Protein AF-A0A4P5WGD9-F1 (afdb_monomer)

Structure (mmCIF, N/CA/C/O backbone):
data_AF-A0A4P5WGD9-F1
#
_entry.id   AF-A0A4P5WGD9-F1
#
loop_
_atom_site.group_PDB
_atom_site.id
_atom_site.type_symbol
_atom_site.label_atom_id
_atom_site.label_alt_id
_atom_site.label_comp_id
_atom_site.label_asym_id
_atom_site.label_entity_id
_atom_site.label_seq_id
_atom_site.pdbx_PDB_ins_code
_atom_site.Cartn_x
_atom_site.Cartn_y
_atom_site.Cartn_z
_atom_site.occupancy
_atom_site.B_iso_or_equiv
_atom_site.auth_seq_id
_atom_site.auth_comp_id
_atom_site.auth_asym_id
_atom_site.auth_atom_id
_atom_site.pdbx_PDB_model_num
ATOM 1 N N . MET A 1 1 ? -29.003 -10.110 9.181 1.00 53.78 1 MET A N 1
ATOM 2 C CA . MET A 1 1 ? -28.891 -8.683 9.566 1.00 53.78 1 MET A CA 1
ATOM 3 C C . MET A 1 1 ? -27.469 -8.338 10.000 1.00 53.78 1 MET A C 1
ATOM 5 O O . MET A 1 1 ? -26.911 -7.444 9.383 1.00 53.78 1 MET A O 1
ATOM 9 N N . ALA A 1 2 ? -26.833 -9.132 10.876 1.00 66.44 2 ALA A N 1
ATOM 10 C CA . ALA A 1 2 ? -25.458 -8.926 11.368 1.00 66.44 2 ALA A CA 1
ATOM 11 C C . ALA A 1 2 ? -24.401 -8.516 10.313 1.00 66.44 2 ALA A C 1
ATOM 13 O O . ALA A 1 2 ? -23.773 -7.476 10.468 1.00 66.44 2 ALA A O 1
ATOM 14 N N . PHE A 1 3 ? -24.261 -9.247 9.196 1.00 71.06 3 PHE A N 1
ATOM 15 C CA . PHE A 1 3 ? -23.231 -8.944 8.181 1.00 71.06 3 PHE A CA 1
ATOM 16 C C . PHE A 1 3 ? -23.403 -7.572 7.500 1.00 71.06 3 PHE A C 1
ATOM 18 O O . PHE A 1 3 ? -22.431 -6.876 7.209 1.00 71.06 3 PHE A O 1
ATOM 25 N N . ARG A 1 4 ? -24.653 -7.145 7.261 1.00 77.69 4 ARG A N 1
ATOM 26 C CA . ARG A 1 4 ? -24.933 -5.831 6.659 1.00 77.69 4 ARG A CA 1
ATOM 27 C C . ARG A 1 4 ? -24.571 -4.709 7.629 1.00 77.69 4 ARG A C 1
ATOM 29 O O . ARG A 1 4 ? -24.030 -3.691 7.207 1.00 77.69 4 ARG A O 1
ATOM 36 N N . ASP A 1 5 ? -24.846 -4.913 8.912 1.00 81.06 5 ASP A N 1
ATOM 37 C CA . ASP A 1 5 ? -24.576 -3.931 9.959 1.00 81.06 5 ASP A CA 1
ATOM 38 C C . ASP A 1 5 ? -23.065 -3.821 10.236 1.00 81.06 5 ASP A C 1
ATOM 40 O O . ASP A 1 5 ? -22.547 -2.720 10.412 1.00 81.06 5 ASP A O 1
ATOM 44 N N . GLU A 1 6 ? -22.329 -4.934 10.164 1.00 82.56 6 GLU A N 1
ATOM 45 C CA . GLU A 1 6 ? -20.860 -4.968 10.225 1.00 82.56 6 GLU A CA 1
ATOM 46 C C . GLU A 1 6 ? -20.204 -4.233 9.050 1.00 82.56 6 GLU A C 1
ATOM 48 O O . GLU A 1 6 ? -19.291 -3.431 9.259 1.00 82.56 6 GLU A O 1
ATOM 53 N N . TRP A 1 7 ? -20.700 -4.432 7.825 1.00 84.19 7 TRP A N 1
ATOM 54 C CA . TRP A 1 7 ? -20.206 -3.705 6.653 1.00 84.19 7 TRP A CA 1
ATOM 55 C C . TRP A 1 7 ? -20.458 -2.196 6.752 1.00 84.19 7 TRP A C 1
ATOM 57 O O . TRP A 1 7 ? -19.580 -1.384 6.451 1.00 84.19 7 TRP A O 1
ATOM 67 N N . LEU A 1 8 ? -21.648 -1.796 7.214 1.00 87.00 8 LEU A N 1
ATOM 68 C CA . LEU A 1 8 ? -21.981 -0.386 7.422 1.00 87.00 8 LEU A CA 1
ATOM 69 C C . LEU A 1 8 ? -21.055 0.270 8.453 1.00 87.00 8 LEU A C 1
ATOM 71 O O . LEU A 1 8 ? -20.647 1.416 8.256 1.00 87.00 8 LEU A O 1
ATOM 75 N N . ARG A 1 9 ? -20.681 -0.462 9.508 1.00 86.00 9 ARG A N 1
ATOM 76 C CA . ARG A 1 9 ? -19.721 -0.004 10.522 1.00 86.00 9 ARG A CA 1
ATOM 77 C C . ARG A 1 9 ? -18.320 0.143 9.956 1.00 86.00 9 ARG A C 1
ATOM 79 O O . ARG A 1 9 ? -17.735 1.211 10.110 1.00 86.00 9 ARG A O 1
ATOM 86 N N . ALA A 1 10 ? -17.820 -0.866 9.243 1.00 87.94 10 ALA A N 1
ATOM 87 C CA . ALA A 1 10 ? -16.520 -0.793 8.580 1.00 87.94 10 ALA A CA 1
ATOM 88 C C . ALA A 1 10 ? -16.446 0.423 7.644 1.00 87.94 10 ALA A C 1
ATOM 90 O O . ALA A 1 10 ? -15.499 1.206 7.700 1.00 87.94 10 ALA A O 1
ATOM 91 N N . ARG A 1 11 ? -17.503 0.658 6.855 1.00 90.75 11 ARG A N 1
ATOM 92 C CA . ARG A 1 11 ? -17.598 1.836 5.987 1.00 90.75 11 ARG A CA 1
ATOM 93 C C . ARG A 1 11 ? -17.612 3.149 6.771 1.00 90.75 11 ARG A C 1
ATOM 95 O O . ARG A 1 11 ? -17.001 4.115 6.327 1.00 90.75 11 ARG A O 1
ATOM 102 N N . ALA A 1 12 ? -18.301 3.206 7.910 1.00 88.12 12 ALA A N 1
ATOM 103 C CA . ALA A 1 12 ? -18.349 4.406 8.745 1.00 88.12 12 ALA A CA 1
ATOM 104 C C . ALA A 1 12 ? -16.976 4.735 9.351 1.00 88.12 12 ALA A C 1
ATOM 106 O O . ALA A 1 12 ? -16.561 5.893 9.325 1.00 88.12 12 ALA A O 1
ATOM 107 N N . VAL A 1 13 ? -16.253 3.716 9.829 1.00 87.88 13 VAL A N 1
ATOM 108 C CA . VAL A 1 13 ? -14.874 3.851 10.325 1.00 87.88 13 VAL A CA 1
ATOM 109 C C . VAL A 1 13 ? -13.954 4.329 9.203 1.00 87.88 13 VAL A C 1
ATOM 111 O O . VAL A 1 13 ? -13.249 5.319 9.378 1.00 87.88 13 VAL A O 1
ATOM 114 N N . ALA A 1 14 ? -14.029 3.704 8.024 1.00 90.38 14 ALA A N 1
ATOM 115 C CA . ALA A 1 14 ? -13.215 4.101 6.880 1.00 90.38 14 ALA A CA 1
ATOM 116 C C . ALA A 1 14 ? -13.478 5.556 6.460 1.00 90.38 14 ALA A C 1
ATOM 118 O O . ALA A 1 14 ? -12.558 6.333 6.213 1.00 90.38 14 ALA A O 1
ATOM 119 N N . TRP A 1 15 ? -14.752 5.947 6.410 1.00 90.69 15 TRP A N 1
ATOM 120 C CA . TRP A 1 15 ? -15.164 7.301 6.055 1.00 90.69 15 TRP A CA 1
ATOM 121 C C . TRP A 1 15 ? -14.683 8.343 7.067 1.00 90.69 15 TRP A C 1
ATOM 123 O O . TRP A 1 15 ? -14.206 9.407 6.666 1.00 90.69 15 TRP A O 1
ATOM 133 N N . LYS A 1 16 ? -14.763 8.029 8.367 1.00 90.56 16 LYS A N 1
ATOM 134 C CA . LYS A 1 16 ? -14.219 8.868 9.441 1.00 90.56 16 LYS A CA 1
ATOM 135 C C . LYS A 1 16 ? -12.728 9.119 9.230 1.00 90.56 16 LYS A C 1
ATOM 137 O O . LYS A 1 16 ? -12.313 10.277 9.241 1.00 90.56 16 LYS A O 1
ATOM 142 N N . ASP A 1 17 ? -11.948 8.062 9.017 1.00 86.56 17 ASP A N 1
ATOM 143 C CA . ASP A 1 17 ? -10.490 8.160 8.881 1.00 86.56 17 ASP A CA 1
ATOM 144 C C . ASP A 1 17 ? -10.102 8.959 7.634 1.00 86.56 17 ASP A C 1
ATOM 146 O O . ASP A 1 17 ? -9.320 9.906 7.722 1.00 86.56 17 ASP A O 1
ATOM 150 N N . LEU A 1 18 ? -10.737 8.685 6.491 1.00 86.12 18 LEU A N 1
ATOM 151 C CA . LEU A 1 18 ? -10.496 9.438 5.256 1.00 86.12 18 LEU A CA 1
ATOM 152 C C . LEU A 1 18 ? -10.874 10.923 5.385 1.00 86.12 18 LEU A C 1
ATOM 154 O O . LEU A 1 18 ? -10.188 11.795 4.848 1.00 86.12 18 LEU A O 1
ATOM 158 N N . MET A 1 19 ? -11.952 11.242 6.108 1.00 87.00 19 MET A N 1
ATOM 159 C CA . MET A 1 19 ? -12.325 12.628 6.396 1.00 87.00 19 MET A CA 1
ATOM 160 C C . MET A 1 19 ? -11.324 13.330 7.312 1.00 87.00 19 MET A C 1
ATOM 162 O O . MET A 1 19 ? -10.998 14.495 7.066 1.00 87.00 19 MET A O 1
ATOM 166 N N . ALA A 1 20 ? -10.863 12.651 8.364 1.00 84.38 20 ALA A N 1
ATOM 167 C CA . ALA A 1 20 ? -9.870 13.185 9.288 1.00 84.38 20 ALA A CA 1
ATOM 168 C C . ALA A 1 20 ? -8.569 13.512 8.544 1.00 84.38 20 ALA A C 1
ATOM 170 O O . ALA A 1 20 ? -8.046 14.623 8.649 1.00 84.38 20 ALA A O 1
ATOM 171 N N . GLU A 1 21 ? -8.125 12.597 7.690 1.00 84.38 21 GLU A N 1
ATOM 172 C CA . GLU A 1 21 ? -6.901 12.750 6.915 1.00 84.38 21 GLU A CA 1
ATOM 173 C C . GLU A 1 21 ? -7.001 13.883 5.883 1.00 84.38 21 GLU A C 1
ATOM 175 O O . GLU A 1 21 ? -6.118 14.740 5.784 1.00 84.38 21 GLU A O 1
ATOM 180 N N . ARG A 1 22 ? -8.139 13.984 5.181 1.00 82.00 22 ARG A N 1
ATOM 181 C CA . ARG A 1 22 ? -8.400 15.084 4.240 1.00 82.00 22 ARG A CA 1
ATOM 182 C C . ARG A 1 22 ? -8.368 16.458 4.918 1.00 82.00 22 ARG A C 1
ATOM 184 O O . ARG A 1 22 ? -7.952 17.438 4.296 1.00 82.00 22 ARG A O 1
ATOM 191 N N . ARG A 1 23 ? -8.824 16.553 6.170 1.00 81.25 23 ARG A N 1
ATOM 192 C CA . ARG A 1 23 ? -8.772 17.796 6.959 1.00 81.25 23 ARG A CA 1
ATOM 193 C C . ARG A 1 23 ? -7.357 18.112 7.434 1.00 81.25 23 ARG A C 1
ATOM 195 O O . ARG A 1 23 ? -7.001 19.285 7.494 1.00 81.25 23 ARG A O 1
ATOM 202 N N . SER A 1 24 ? -6.563 17.082 7.718 1.00 74.56 24 SER A N 1
ATOM 203 C CA . SER A 1 24 ? -5.217 17.208 8.271 1.00 74.56 24 SER A CA 1
ATOM 204 C C . SER A 1 24 ? -4.186 17.773 7.285 1.00 74.56 24 SER A C 1
ATOM 206 O O . SER A 1 24 ? -3.248 18.397 7.759 1.00 74.56 24 SER A O 1
ATOM 208 N N . LYS A 1 25 ? -4.366 17.645 5.950 1.00 68.25 25 LYS A N 1
ATOM 209 C CA . LYS A 1 25 ? -3.514 18.115 4.809 1.00 68.25 25 LYS A CA 1
ATOM 210 C C . LYS A 1 25 ? -1.991 17.896 4.933 1.00 68.25 25 LYS A C 1
ATOM 212 O O . LYS A 1 25 ? -1.390 17.282 4.059 1.00 68.25 25 LYS A O 1
ATOM 217 N N . ALA A 1 26 ? -1.358 18.385 5.994 1.00 73.81 26 ALA A N 1
ATOM 218 C CA . ALA A 1 26 ? -0.001 18.066 6.420 1.00 73.81 26 ALA A CA 1
ATOM 219 C C . ALA A 1 26 ? 0.237 16.550 6.552 1.00 73.81 26 ALA A C 1
ATOM 221 O O . ALA A 1 26 ? 1.331 16.084 6.251 1.00 73.81 26 ALA A O 1
ATOM 222 N N . GLY A 1 27 ? -0.794 15.785 6.934 1.00 82.50 27 GLY A N 1
ATOM 223 C CA . GLY A 1 27 ? -0.814 14.320 6.965 1.00 82.50 27 GLY A CA 1
ATOM 224 C C . GLY A 1 27 ? -0.295 13.669 5.671 1.00 82.50 27 GLY A C 1
ATOM 225 O O . GLY A 1 27 ? 0.863 13.252 5.563 1.00 82.50 27 GLY A O 1
ATOM 226 N N . PHE A 1 28 ? -1.150 13.667 4.655 1.00 88.44 28 PHE A N 1
ATOM 227 C CA . PHE A 1 28 ? -0.843 13.176 3.315 1.00 88.44 28 PHE A CA 1
ATOM 228 C C . PHE A 1 28 ? 0.412 13.813 2.702 1.00 88.44 28 PHE A C 1
ATOM 230 O O . PHE A 1 28 ? 1.253 13.104 2.150 1.00 88.44 28 PHE A O 1
ATOM 237 N N . ASN A 1 29 ? 0.589 15.131 2.852 1.00 91.88 29 ASN A N 1
ATOM 238 C CA . ASN A 1 29 ? 1.719 15.837 2.248 1.00 91.88 29 ASN A CA 1
ATOM 239 C C . ASN A 1 29 ? 3.075 15.346 2.768 1.00 91.88 29 ASN A C 1
ATOM 241 O O . ASN A 1 29 ? 3.988 15.184 1.965 1.00 91.88 29 ASN A O 1
ATOM 245 N N . SER A 1 30 ? 3.228 15.079 4.072 1.00 92.44 30 SER A N 1
ATOM 246 C CA . SER A 1 30 ? 4.494 14.543 4.598 1.00 92.44 30 SER A CA 1
ATOM 247 C C . SER A 1 30 ? 4.797 13.149 4.049 1.00 92.44 30 SER A C 1
ATOM 249 O O . SER A 1 30 ? 5.949 12.846 3.751 1.00 92.44 30 SER A O 1
ATOM 251 N N . VAL A 1 31 ? 3.772 12.303 3.908 1.00 93.88 31 VAL A N 1
ATOM 252 C CA . VAL A 1 31 ? 3.938 10.932 3.411 1.00 93.88 31 VAL A CA 1
ATOM 253 C C . VAL A 1 31 ? 4.290 10.927 1.924 1.00 93.88 31 VAL A C 1
ATOM 255 O O . VAL A 1 31 ? 5.235 10.255 1.513 1.00 93.88 31 VAL A O 1
ATOM 258 N N . ALA A 1 32 ? 3.579 11.729 1.130 1.00 94.81 32 ALA A N 1
ATOM 259 C CA . ALA A 1 32 ? 3.876 11.912 -0.284 1.00 94.81 32 ALA A CA 1
ATOM 260 C C . ALA A 1 32 ? 5.274 12.508 -0.489 1.00 94.81 32 ALA A C 1
ATOM 262 O O . ALA A 1 32 ? 6.041 11.990 -1.297 1.00 94.81 32 ALA A O 1
ATOM 263 N N . ALA A 1 33 ? 5.637 13.538 0.284 1.00 95.69 33 ALA A N 1
ATOM 264 C CA . ALA A 1 33 ? 6.969 14.128 0.237 1.00 95.69 33 ALA A CA 1
ATOM 265 C C . ALA A 1 33 ? 8.054 13.085 0.529 1.00 95.69 33 ALA A C 1
ATOM 267 O O . ALA A 1 33 ? 9.010 13.006 -0.231 1.00 95.69 33 ALA A O 1
ATOM 268 N N . LEU A 1 34 ? 7.882 12.234 1.549 1.00 96.75 34 LEU A N 1
ATOM 269 C CA . LEU A 1 34 ? 8.836 11.165 1.858 1.00 96.75 34 LEU A CA 1
ATOM 270 C C . LEU A 1 34 ? 9.026 10.202 0.676 1.00 96.75 34 LEU A C 1
ATOM 272 O O . LEU A 1 34 ? 10.161 9.947 0.277 1.00 96.75 34 LEU A O 1
ATOM 276 N N . GLY A 1 35 ? 7.935 9.698 0.091 1.00 96.81 35 GLY A N 1
ATOM 277 C CA . GLY A 1 35 ? 8.008 8.792 -1.060 1.00 96.81 35 GLY A CA 1
ATOM 278 C C . GLY A 1 35 ? 8.702 9.433 -2.267 1.00 96.81 35 GLY A C 1
ATOM 279 O O . GLY A 1 35 ? 9.592 8.832 -2.868 1.00 96.81 35 GLY A O 1
ATOM 280 N N . VAL A 1 36 ? 8.357 10.686 -2.580 1.00 97.06 36 VAL A N 1
ATOM 281 C CA . VAL A 1 36 ? 8.981 11.448 -3.673 1.00 97.06 36 VAL A CA 1
ATOM 282 C C . VAL A 1 36 ? 10.459 11.712 -3.396 1.00 97.06 36 VAL A C 1
ATOM 284 O O . VAL A 1 36 ? 11.285 11.503 -4.280 1.00 97.06 36 VAL A O 1
ATOM 287 N N . THR A 1 37 ? 10.819 12.120 -2.179 1.00 97.62 37 THR A N 1
ATOM 288 C CA . THR A 1 37 ? 12.214 12.344 -1.789 1.00 97.62 37 THR A CA 1
ATOM 289 C C . THR A 1 37 ? 13.036 11.072 -1.944 1.00 97.62 37 THR A C 1
ATOM 291 O O . THR A 1 37 ? 14.131 11.145 -2.490 1.00 97.62 37 THR A O 1
ATOM 294 N N . ILE A 1 38 ? 12.518 9.906 -1.546 1.00 96.75 38 ILE A N 1
ATOM 295 C CA . ILE A 1 38 ? 13.220 8.629 -1.735 1.00 96.75 38 ILE A CA 1
ATOM 296 C C . ILE A 1 38 ? 13.501 8.379 -3.219 1.00 96.75 38 ILE A C 1
ATOM 298 O O . ILE A 1 38 ? 14.641 8.084 -3.574 1.00 96.75 38 ILE A O 1
ATOM 302 N N . LEU A 1 39 ? 12.508 8.554 -4.097 1.00 95.75 39 LEU A N 1
ATOM 303 C CA . LEU A 1 39 ? 12.714 8.393 -5.540 1.00 95.75 39 LEU A CA 1
ATOM 304 C C . LEU A 1 39 ? 13.757 9.370 -6.089 1.00 95.75 39 LEU A C 1
ATOM 306 O O . LEU A 1 39 ? 14.636 8.960 -6.842 1.00 95.75 39 LEU A O 1
ATOM 310 N N . VAL A 1 40 ? 13.690 10.640 -5.683 1.00 95.19 40 VAL A N 1
ATOM 311 C CA . VAL A 1 40 ? 14.647 11.681 -6.085 1.00 95.19 40 VAL A CA 1
ATOM 312 C C . VAL A 1 40 ? 16.068 11.325 -5.646 1.00 95.19 40 VAL A C 1
ATOM 314 O O . VAL A 1 40 ? 16.995 11.419 -6.448 1.00 95.19 40 VAL A O 1
ATOM 317 N N . LEU A 1 41 ? 16.243 10.867 -4.404 1.00 95.25 41 LEU A N 1
ATOM 318 C CA . LEU A 1 41 ? 17.540 10.422 -3.894 1.00 95.25 41 LEU A CA 1
ATOM 319 C C . LEU A 1 41 ? 18.078 9.228 -4.688 1.00 95.25 41 LEU A C 1
ATOM 321 O O . LEU A 1 41 ? 19.254 9.226 -5.036 1.00 95.25 41 LEU A O 1
ATOM 325 N N . PHE A 1 42 ? 17.227 8.256 -5.033 1.00 93.38 42 PHE A N 1
ATOM 326 C CA . PHE A 1 42 ? 17.609 7.148 -5.913 1.00 93.38 42 PHE A CA 1
ATOM 327 C C . PHE A 1 42 ? 18.036 7.634 -7.301 1.00 93.38 42 PHE A C 1
ATOM 329 O O . PHE A 1 42 ? 19.079 7.213 -7.797 1.00 93.38 42 PHE A O 1
ATOM 336 N N . GLY A 1 43 ? 17.270 8.543 -7.910 1.00 90.06 43 GLY A N 1
ATOM 337 C CA . GLY A 1 43 ? 17.594 9.113 -9.218 1.00 90.06 43 GLY A CA 1
ATOM 338 C C . GLY A 1 43 ? 18.952 9.818 -9.230 1.00 90.06 43 GLY A C 1
ATOM 339 O O . GLY A 1 43 ? 19.751 9.595 -10.133 1.00 90.06 43 GLY A O 1
ATOM 340 N N . PHE A 1 44 ? 19.258 10.608 -8.198 1.00 91.00 44 PHE A N 1
ATOM 341 C CA . PHE A 1 44 ? 20.567 11.253 -8.078 1.00 91.00 44 PHE A CA 1
ATOM 342 C C . PHE A 1 44 ? 21.699 10.272 -7.762 1.00 91.00 44 PHE A C 1
ATOM 344 O O . PHE A 1 44 ? 22.792 10.425 -8.302 1.00 91.00 44 PHE A O 1
ATOM 351 N N . ALA A 1 45 ? 21.452 9.272 -6.912 1.00 91.75 45 ALA A N 1
ATOM 352 C CA . ALA A 1 45 ? 22.464 8.293 -6.519 1.00 91.75 45 ALA A CA 1
ATOM 353 C C . ALA A 1 45 ? 22.922 7.408 -7.688 1.00 91.75 45 ALA A C 1
ATOM 355 O O . ALA A 1 45 ? 24.087 7.025 -7.742 1.00 91.75 45 ALA A O 1
ATOM 356 N N . LEU A 1 46 ? 22.018 7.095 -8.621 1.00 88.62 46 LEU A N 1
ATOM 357 C CA . LEU A 1 46 ? 22.313 6.275 -9.801 1.00 88.62 46 LEU A CA 1
ATOM 358 C C . LEU A 1 46 ? 22.986 7.069 -10.935 1.00 88.62 46 LEU A C 1
ATOM 360 O O . LEU A 1 46 ? 23.600 6.474 -11.818 1.00 88.62 46 LEU A O 1
ATOM 364 N N . GLY A 1 47 ? 22.915 8.404 -10.906 1.00 85.06 47 GLY A N 1
ATOM 365 C CA . GLY A 1 47 ? 23.498 9.259 -11.940 1.00 85.06 47 GLY A CA 1
ATOM 366 C C . GLY A 1 47 ? 22.797 9.122 -13.303 1.00 85.06 47 GLY A C 1
ATOM 367 O O . GLY A 1 47 ? 21.662 8.665 -13.368 1.00 85.06 47 GLY A O 1
ATOM 368 N N . PRO A 1 48 ? 23.432 9.534 -14.416 1.00 85.56 48 PRO A N 1
ATOM 369 C CA . PRO A 1 48 ? 22.807 9.554 -15.744 1.00 85.56 48 PRO A CA 1
ATOM 370 C C . PRO A 1 48 ? 22.766 8.186 -16.459 1.00 85.56 48 PRO A C 1
ATOM 372 O O . PRO A 1 48 ? 22.417 8.130 -17.638 1.00 85.56 48 PRO A O 1
ATOM 375 N N . ASP A 1 49 ? 23.137 7.090 -15.792 1.00 88.62 49 ASP A N 1
ATOM 376 C CA . ASP A 1 49 ? 23.127 5.751 -16.386 1.00 88.62 49 ASP A CA 1
ATOM 377 C C . ASP A 1 49 ? 21.688 5.223 -16.529 1.00 88.62 49 ASP A C 1
ATOM 379 O O . ASP A 1 49 ? 21.051 4.758 -15.580 1.00 88.62 49 ASP A O 1
ATOM 383 N N . ALA A 1 50 ? 21.172 5.287 -17.757 1.00 85.44 50 ALA A N 1
ATOM 384 C CA . ALA A 1 50 ? 19.811 4.882 -18.088 1.00 85.44 50 ALA A CA 1
ATOM 385 C C . ALA A 1 50 ? 19.549 3.372 -17.930 1.00 85.44 50 ALA A C 1
ATOM 387 O O . ALA A 1 50 ? 18.385 2.969 -17.832 1.00 85.44 50 ALA A O 1
ATOM 388 N N . GLU A 1 51 ? 20.583 2.529 -17.957 1.00 86.88 51 GLU A N 1
ATOM 389 C CA . GLU A 1 51 ? 20.442 1.089 -17.732 1.00 86.88 51 GLU A CA 1
ATOM 390 C C . GLU A 1 51 ? 20.374 0.797 -16.232 1.00 86.88 51 GLU A C 1
ATOM 392 O O . GLU A 1 51 ? 19.438 0.129 -15.781 1.00 86.88 51 GLU A O 1
ATOM 397 N N . ALA A 1 52 ? 21.274 1.397 -15.446 1.00 88.19 52 ALA A N 1
ATOM 398 C CA . ALA A 1 52 ? 21.243 1.305 -13.988 1.00 88.19 52 ALA A CA 1
ATOM 399 C C . ALA A 1 52 ? 19.921 1.839 -13.406 1.00 88.19 52 ALA A C 1
ATOM 401 O O . ALA A 1 52 ? 19.305 1.183 -12.562 1.00 88.19 52 ALA A O 1
ATOM 402 N N . ILE A 1 53 ? 19.432 2.982 -13.907 1.00 89.38 53 ILE A N 1
ATOM 403 C CA . ILE A 1 53 ? 18.132 3.554 -13.526 1.00 89.38 53 ILE A CA 1
ATOM 404 C C . ILE A 1 53 ? 16.989 2.573 -13.804 1.00 89.38 53 ILE A C 1
ATOM 406 O O . ILE A 1 53 ? 16.175 2.302 -12.918 1.00 89.38 53 ILE A O 1
ATOM 410 N N . ARG A 1 54 ? 16.921 2.008 -15.017 1.00 87.44 54 ARG A N 1
ATOM 411 C CA . ARG A 1 54 ? 15.844 1.077 -15.388 1.00 87.44 54 ARG A CA 1
ATOM 412 C C . ARG A 1 54 ? 15.882 -0.211 -14.572 1.00 87.44 54 ARG A C 1
ATOM 414 O O . ARG A 1 54 ? 14.828 -0.698 -14.168 1.00 87.44 54 ARG A O 1
ATOM 421 N N . ALA A 1 55 ? 17.071 -0.738 -14.293 1.00 88.94 55 ALA A N 1
ATOM 422 C CA . ALA A 1 55 ? 17.237 -1.939 -13.482 1.00 88.94 55 ALA A CA 1
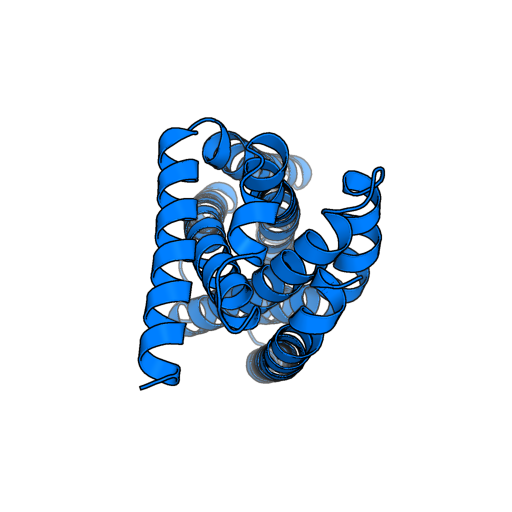ATOM 423 C C . ALA A 1 55 ? 16.854 -1.718 -12.006 1.00 88.94 55 ALA A C 1
ATOM 425 O O . ALA A 1 55 ? 16.312 -2.626 -11.372 1.00 88.94 55 ALA A O 1
ATOM 426 N N . ALA A 1 56 ? 17.108 -0.522 -11.465 1.00 91.56 56 ALA A N 1
ATOM 427 C CA . ALA A 1 56 ? 16.827 -0.176 -10.073 1.00 91.56 56 ALA A CA 1
ATOM 428 C C . ALA A 1 56 ? 15.397 0.339 -9.829 1.00 91.56 56 ALA A C 1
ATOM 430 O O . ALA A 1 56 ? 14.920 0.289 -8.692 1.00 91.56 56 ALA A O 1
ATOM 431 N N . ALA A 1 57 ? 14.693 0.803 -10.867 1.00 92.62 57 ALA A N 1
ATOM 432 C CA . ALA A 1 57 ? 13.365 1.406 -10.757 1.00 92.62 57 ALA A CA 1
ATOM 433 C C . ALA A 1 57 ? 12.324 0.569 -9.979 1.00 92.62 57 ALA A C 1
ATOM 435 O O . ALA A 1 57 ? 11.660 1.145 -9.113 1.00 92.62 57 ALA A O 1
ATOM 436 N N . PRO A 1 58 ? 12.187 -0.760 -10.192 1.00 94.12 58 PRO A N 1
ATOM 437 C CA . PRO A 1 58 ? 11.283 -1.590 -9.392 1.00 94.12 58 PRO A CA 1
ATOM 438 C C . PRO A 1 58 ? 11.596 -1.522 -7.894 1.00 94.12 58 PRO A C 1
ATOM 440 O O . PRO A 1 58 ? 10.697 -1.350 -7.074 1.00 94.12 58 PRO A O 1
ATOM 443 N N . GLY A 1 59 ? 12.879 -1.610 -7.533 1.00 94.75 59 GLY A N 1
ATOM 444 C CA . GLY A 1 59 ? 13.324 -1.538 -6.143 1.00 94.75 59 GLY A CA 1
ATOM 445 C C . GLY A 1 59 ? 13.064 -0.164 -5.532 1.00 94.75 59 GLY A C 1
ATOM 446 O O . GLY A 1 59 ? 12.502 -0.075 -4.443 1.00 94.75 59 GLY A O 1
ATOM 447 N N . ALA A 1 60 ? 13.403 0.908 -6.253 1.00 95.56 60 ALA A N 1
ATOM 448 C CA . ALA A 1 60 ? 13.180 2.279 -5.801 1.00 95.56 60 ALA A CA 1
ATOM 449 C C . ALA A 1 60 ? 11.688 2.578 -5.562 1.00 95.56 60 ALA A C 1
ATOM 451 O O . ALA A 1 60 ? 11.342 3.174 -4.542 1.00 95.56 60 ALA A O 1
ATOM 452 N N . LEU A 1 61 ? 10.803 2.114 -6.452 1.00 95.94 61 LEU A N 1
ATOM 453 C CA . LEU A 1 61 ? 9.349 2.260 -6.323 1.00 95.94 61 LEU A CA 1
ATOM 454 C C . LEU A 1 61 ? 8.822 1.577 -5.058 1.00 95.94 61 LEU A C 1
ATOM 456 O O . LEU A 1 61 ? 8.151 2.218 -4.248 1.00 95.94 61 LEU A O 1
ATOM 460 N N . TRP A 1 62 ? 9.140 0.295 -4.862 1.00 97.12 62 TRP A N 1
ATOM 461 C CA . TRP A 1 62 ? 8.631 -0.471 -3.721 1.00 97.12 62 TRP A CA 1
ATOM 462 C C . TRP A 1 62 ? 9.256 -0.042 -2.390 1.00 97.12 62 TRP A C 1
ATOM 464 O O . TRP A 1 62 ? 8.574 -0.065 -1.368 1.00 97.12 62 TRP A O 1
ATOM 474 N N . LEU A 1 63 ? 10.512 0.418 -2.380 1.00 96.06 63 LEU A N 1
ATOM 475 C CA . LEU A 1 63 ? 11.119 1.018 -1.187 1.00 96.06 63 LEU A CA 1
ATOM 476 C C . LEU A 1 63 ? 10.476 2.366 -0.842 1.00 96.06 63 LEU A C 1
ATOM 478 O O . LEU A 1 63 ? 10.155 2.602 0.322 1.00 96.06 63 LEU A O 1
ATOM 482 N N . ALA A 1 64 ? 10.231 3.232 -1.829 1.00 96.75 64 ALA A N 1
ATOM 483 C CA . ALA A 1 64 ? 9.504 4.479 -1.606 1.00 96.75 64 ALA A CA 1
ATOM 484 C C . ALA A 1 64 ? 8.099 4.209 -1.038 1.00 96.75 64 ALA A C 1
ATOM 486 O O . ALA A 1 64 ? 7.705 4.838 -0.054 1.00 96.75 64 ALA A O 1
ATOM 487 N N . ALA A 1 65 ? 7.383 3.229 -1.600 1.00 96.12 65 ALA A N 1
ATOM 488 C CA . ALA A 1 65 ? 6.080 2.787 -1.110 1.00 96.12 65 ALA A CA 1
ATOM 489 C C . ALA A 1 65 ? 6.145 2.225 0.321 1.00 96.12 65 ALA A C 1
ATOM 491 O O . ALA A 1 65 ? 5.306 2.577 1.146 1.00 96.12 65 ALA A O 1
ATOM 492 N N . LEU A 1 66 ? 7.158 1.411 0.643 1.00 95.69 66 LEU A N 1
ATOM 493 C CA . LEU A 1 66 ? 7.375 0.856 1.981 1.00 95.69 66 LEU A CA 1
ATOM 494 C C . LEU A 1 66 ? 7.525 1.959 3.030 1.00 95.69 66 LEU A C 1
ATOM 496 O O . LEU A 1 66 ? 6.765 2.000 3.994 1.00 95.69 66 LEU A O 1
ATOM 500 N N . PHE A 1 67 ? 8.504 2.849 2.865 1.00 94.94 67 PHE A N 1
ATOM 501 C CA . PHE A 1 67 ? 8.809 3.861 3.880 1.00 94.94 67 PHE A CA 1
ATOM 502 C C . PHE A 1 67 ? 7.668 4.864 4.046 1.00 94.94 67 PHE A C 1
ATOM 504 O O . PHE A 1 67 ? 7.313 5.226 5.170 1.00 94.94 67 PHE A O 1
ATOM 511 N N . ALA A 1 68 ? 7.057 5.278 2.937 1.00 94.25 68 ALA A N 1
ATOM 512 C CA . ALA A 1 68 ? 5.903 6.156 2.980 1.00 94.25 68 ALA A CA 1
ATOM 513 C C . ALA A 1 68 ? 4.681 5.445 3.605 1.00 94.25 68 ALA A C 1
ATOM 515 O O . ALA A 1 68 ? 4.009 6.016 4.466 1.00 94.25 68 ALA A O 1
ATOM 516 N N . GLY A 1 69 ? 4.457 4.166 3.290 1.00 92.81 69 GLY A N 1
ATOM 517 C CA . GLY A 1 69 ? 3.443 3.326 3.929 1.00 92.81 69 GLY A CA 1
ATOM 518 C C . GLY A 1 69 ? 3.641 3.211 5.442 1.00 92.81 69 GLY A C 1
ATOM 519 O O . GLY A 1 69 ? 2.713 3.458 6.202 1.00 92.81 69 GLY A O 1
ATOM 520 N N . VAL A 1 70 ? 4.860 2.943 5.913 1.00 91.56 70 VAL A N 1
ATOM 521 C CA . VAL A 1 70 ? 5.186 2.847 7.352 1.00 91.56 70 VAL A CA 1
ATOM 522 C C . VAL A 1 70 ? 4.860 4.142 8.098 1.00 91.56 70 VAL A C 1
ATOM 524 O O . VAL A 1 70 ? 4.328 4.103 9.212 1.00 91.56 70 VAL A O 1
ATOM 527 N N . LEU A 1 71 ? 5.134 5.297 7.487 1.00 90.88 71 LEU A N 1
ATOM 528 C CA . LEU A 1 71 ? 4.753 6.590 8.052 1.00 90.88 71 LEU A CA 1
ATOM 529 C C . LEU A 1 71 ? 3.224 6.764 8.096 1.00 90.88 71 LEU A C 1
ATOM 531 O O . LEU A 1 71 ? 2.693 7.252 9.095 1.00 90.88 71 LEU A O 1
ATOM 535 N N . ALA A 1 72 ? 2.514 6.329 7.051 1.00 90.88 72 ALA A N 1
ATOM 536 C CA . ALA A 1 72 ? 1.052 6.342 7.001 1.00 90.88 72 ALA A CA 1
ATOM 537 C C . ALA A 1 72 ? 0.424 5.451 8.088 1.00 90.88 72 ALA A C 1
ATOM 539 O O . ALA A 1 72 ? -0.465 5.888 8.819 1.00 90.88 72 ALA A O 1
ATOM 540 N N . PHE A 1 73 ? 0.923 4.223 8.246 1.00 90.06 73 PHE A N 1
ATOM 541 C CA . PHE A 1 73 ? 0.398 3.249 9.205 1.00 90.06 73 PHE A CA 1
ATOM 542 C C . PHE A 1 73 ? 0.594 3.704 10.651 1.00 90.06 73 PHE A C 1
ATOM 544 O O . PHE A 1 73 ? -0.335 3.595 11.452 1.00 90.06 73 PHE A O 1
ATOM 551 N N . ASN A 1 74 ? 1.759 4.284 10.971 1.00 85.19 74 ASN A N 1
ATOM 552 C CA . ASN A 1 74 ? 1.998 4.900 12.277 1.00 85.19 74 ASN A CA 1
ATOM 553 C C . ASN A 1 74 ? 0.927 5.950 12.595 1.00 85.19 74 ASN A C 1
ATOM 555 O O . ASN A 1 74 ? 0.353 5.934 13.683 1.00 85.19 74 ASN A O 1
ATOM 559 N N . ARG A 1 75 ? 0.634 6.836 11.635 1.00 83.62 75 ARG A N 1
ATOM 560 C CA . ARG A 1 75 ? -0.327 7.936 11.797 1.00 83.62 75 ARG A CA 1
ATOM 561 C C . ARG A 1 75 ? -1.774 7.467 11.933 1.00 83.62 75 ARG A C 1
ATOM 563 O O . ARG A 1 75 ? -2.509 8.046 12.728 1.00 83.62 75 ARG A O 1
ATOM 570 N N . SER A 1 76 ? -2.158 6.409 11.222 1.00 85.00 76 SER A N 1
ATOM 571 C CA . SER A 1 76 ? -3.531 5.878 11.188 1.00 85.00 76 SER A CA 1
ATOM 572 C C . SER A 1 76 ? -4.117 5.571 12.576 1.00 85.00 76 SER A C 1
ATOM 574 O O . SER A 1 76 ? -5.292 5.840 12.831 1.00 85.00 76 SER A O 1
ATOM 576 N N . TYR A 1 77 ? -3.305 5.048 13.501 1.00 82.19 77 TYR A N 1
ATOM 577 C CA . TYR A 1 77 ? -3.722 4.830 14.894 1.00 82.19 77 TYR A CA 1
ATOM 578 C C . TYR A 1 77 ? -3.388 6.014 15.812 1.00 82.19 77 TYR A C 1
ATOM 580 O O . TYR A 1 77 ? -4.074 6.196 16.816 1.00 82.19 77 TYR A O 1
ATOM 588 N N . GLN A 1 78 ? -2.407 6.863 15.466 1.00 82.12 78 GLN A N 1
ATOM 589 C CA . GLN A 1 78 ? -2.083 8.043 16.282 1.00 82.12 78 GLN A CA 1
ATOM 590 C C . GLN A 1 78 ? -3.216 9.028 16.412 1.00 82.12 78 GLN A C 1
ATOM 592 O O . GLN A 1 78 ? -3.528 9.463 17.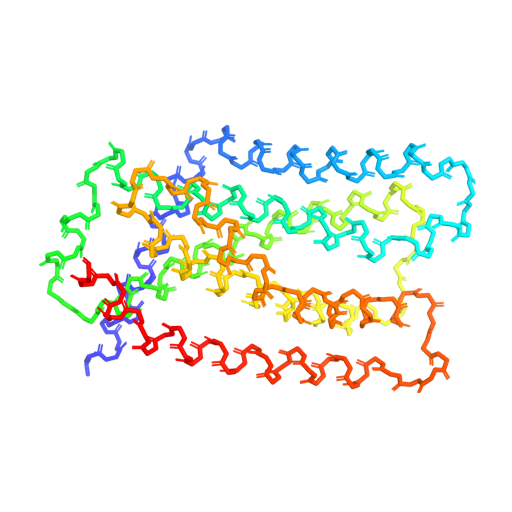513 1.00 82.12 78 GLN A O 1
ATOM 597 N N . VAL A 1 79 ? -3.851 9.347 15.291 1.00 82.94 79 VAL A N 1
ATOM 598 C CA . VAL A 1 79 ? -4.921 10.344 15.269 1.00 82.94 79 VAL A CA 1
ATOM 599 C C . VAL A 1 79 ? -6.065 9.948 16.211 1.00 82.94 79 VAL A C 1
ATOM 601 O O . VAL A 1 79 ? -6.722 10.810 16.790 1.00 82.94 79 VAL A O 1
ATOM 604 N N . GLU A 1 80 ? -6.292 8.647 16.405 1.00 83.00 80 GLU A N 1
ATOM 605 C CA . GLU A 1 80 ? -7.311 8.150 17.329 1.00 83.00 80 GLU A CA 1
ATOM 606 C C . GLU A 1 80 ? -6.861 8.115 18.784 1.00 83.00 80 GLU A C 1
ATOM 608 O O . GLU A 1 80 ? -7.678 8.390 19.661 1.00 83.00 80 GLU A O 1
ATOM 613 N N . LEU A 1 81 ? -5.597 7.775 19.040 1.00 80.88 81 LEU A N 1
ATOM 614 C CA . LEU A 1 81 ? -5.030 7.780 20.387 1.00 80.88 81 LEU A CA 1
ATOM 615 C C . LEU A 1 81 ? -4.954 9.200 20.944 1.00 80.88 81 LEU A C 1
ATOM 617 O O . LEU A 1 81 ? -5.477 9.463 22.023 1.00 80.88 81 LEU A O 1
ATOM 621 N N . ASP A 1 82 ? -4.379 10.125 20.176 1.00 81.56 82 ASP A N 1
ATOM 622 C CA . ASP A 1 82 ? -4.224 11.526 20.574 1.00 81.56 82 ASP A CA 1
ATOM 623 C C . ASP A 1 82 ? -5.590 12.215 20.733 1.00 81.56 82 ASP A C 1
ATOM 625 O O . ASP A 1 82 ? -5.761 13.104 21.565 1.00 81.56 82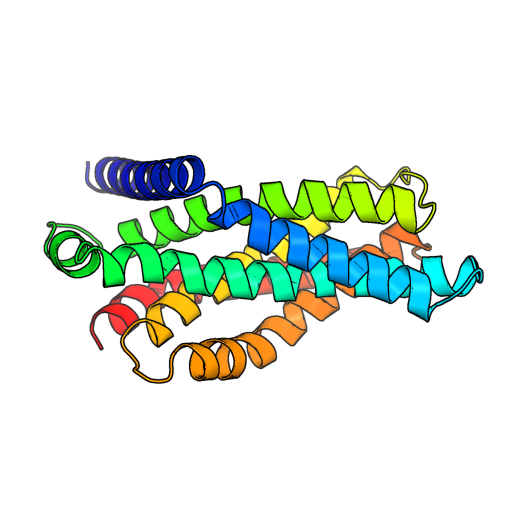 ASP A O 1
ATOM 629 N N . GLY A 1 83 ? -6.585 11.783 19.951 1.00 78.50 83 GLY A N 1
ATOM 630 C CA . GLY A 1 83 ? -7.965 12.257 20.033 1.00 78.50 83 GLY A CA 1
ATOM 631 C C . GLY A 1 83 ? -8.838 11.552 21.077 1.00 78.50 83 GLY A C 1
ATOM 632 O O . GLY A 1 83 ? -10.018 11.888 21.173 1.00 78.50 83 GLY A O 1
ATOM 633 N N . GLY A 1 84 ? -8.320 10.555 21.810 1.00 81.12 84 GLY A N 1
ATOM 634 C CA . GLY A 1 84 ? -9.090 9.761 22.781 1.00 81.12 84 GLY A CA 1
ATOM 635 C C . GLY A 1 84 ? -10.269 8.987 22.173 1.00 81.12 84 GLY A C 1
ATOM 636 O O . GLY A 1 84 ? -11.218 8.636 22.869 1.00 81.12 84 GLY A O 1
ATOM 637 N N . ALA A 1 85 ? -10.252 8.749 20.859 1.00 82.50 85 ALA A N 1
ATOM 638 C CA . ALA A 1 85 ? -11.365 8.157 20.118 1.00 82.50 85 ALA A CA 1
ATOM 639 C C . ALA A 1 85 ? -11.308 6.622 20.068 1.00 82.50 85 ALA A C 1
ATOM 641 O O . ALA A 1 85 ? -12.328 5.985 19.798 1.00 82.50 85 ALA A O 1
ATOM 642 N N . LEU A 1 86 ? -10.138 6.029 20.335 1.00 82.00 86 LEU A N 1
ATOM 643 C CA . LEU A 1 86 ? -9.939 4.581 20.251 1.00 82.00 86 LEU A CA 1
ATOM 644 C C . LEU A 1 86 ? -10.756 3.822 21.311 1.00 82.00 86 LEU A C 1
ATOM 646 O O . LEU A 1 86 ? -11.402 2.828 20.992 1.00 82.00 86 LEU A O 1
ATOM 650 N N . GLU A 1 87 ? -10.782 4.296 22.558 1.00 82.69 87 GLU A N 1
ATOM 651 C CA . GLU A 1 87 ? -11.506 3.635 23.656 1.00 82.69 87 GLU A CA 1
ATOM 652 C C . GLU A 1 87 ? -13.033 3.667 23.454 1.00 82.69 87 GLU A C 1
ATOM 654 O O . GLU A 1 87 ? -13.643 2.595 23.492 1.00 82.69 87 GLU A O 1
ATOM 659 N N . PRO A 1 88 ? -13.672 4.815 23.129 1.00 83.94 88 PRO A N 1
ATOM 660 C CA . PRO A 1 88 ? -15.090 4.838 22.764 1.00 83.94 88 PRO A CA 1
ATOM 661 C C . PRO A 1 88 ? -15.427 3.941 21.568 1.00 83.94 88 PRO A C 1
ATOM 663 O O . PRO A 1 88 ? -16.493 3.326 21.538 1.00 83.94 88 PRO A O 1
ATOM 666 N N . LEU A 1 89 ? -14.526 3.847 20.583 1.00 82.94 89 LEU A N 1
ATOM 667 C CA . LEU A 1 89 ? -14.724 3.001 19.407 1.00 82.94 89 LEU A CA 1
ATOM 668 C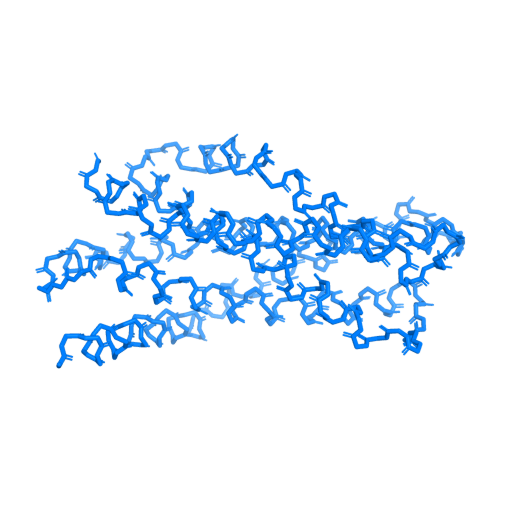 C . LEU A 1 89 ? -14.734 1.511 19.776 1.00 82.94 89 LEU A C 1
ATOM 670 O O . LEU A 1 89 ? -15.533 0.755 19.228 1.00 82.94 89 LEU A O 1
ATOM 674 N N . LEU A 1 90 ? -13.891 1.101 20.728 1.00 83.75 90 LEU A N 1
ATOM 675 C CA . LEU A 1 90 ? -13.838 -0.272 21.238 1.00 83.75 90 LEU A CA 1
ATOM 676 C C . LEU A 1 90 ? -15.000 -0.613 22.182 1.00 83.75 90 LEU A C 1
ATOM 678 O O . LEU A 1 90 ? -15.363 -1.781 22.291 1.00 83.75 90 LEU A O 1
ATOM 682 N N . MET A 1 91 ? -15.604 0.384 22.836 1.00 84.06 91 MET A N 1
ATOM 683 C CA . MET A 1 91 ? -16.810 0.205 23.657 1.00 84.06 91 MET A CA 1
ATOM 684 C C . MET A 1 91 ? -18.092 0.077 22.823 1.00 84.06 91 MET A C 1
ATOM 686 O O . MET A 1 91 ? -19.131 -0.333 23.345 1.00 84.06 91 MET A O 1
ATOM 690 N N . TYR A 1 92 ? -18.053 0.435 21.536 1.00 80.62 92 TYR A N 1
ATOM 691 C CA . TYR A 1 92 ? -19.224 0.357 20.674 1.00 80.62 92 TYR A CA 1
ATOM 692 C C . TYR A 1 92 ? -19.627 -1.111 20.421 1.00 80.62 92 TYR A C 1
ATOM 694 O O . TYR A 1 92 ? -18.787 -1.922 20.026 1.00 80.62 92 TYR A O 1
ATOM 702 N N . PRO A 1 93 ? -20.909 -1.486 20.597 1.00 74.38 93 PRO A N 1
ATOM 703 C CA . PRO A 1 93 ? -21.336 -2.881 20.523 1.00 74.38 93 PRO A CA 1
ATOM 704 C C . PRO A 1 93 ? -21.177 -3.447 19.107 1.00 74.38 93 PRO A C 1
ATOM 706 O O . PRO A 1 93 ? -21.934 -3.086 18.205 1.00 74.38 93 PRO A O 1
ATOM 709 N N . GLY A 1 94 ? -20.232 -4.368 18.892 1.00 77.94 94 GLY A N 1
ATOM 710 C CA . GLY A 1 94 ? -19.969 -4.980 17.587 1.00 77.94 94 GLY A CA 1
ATOM 711 C C . GLY A 1 94 ? -18.732 -5.867 17.514 1.00 77.94 94 GLY A C 1
ATOM 712 O O . GLY A 1 94 ? -17.905 -5.871 18.417 1.00 77.94 94 GLY A O 1
ATOM 713 N N . ALA A 1 95 ? -18.589 -6.592 16.400 1.00 81.88 95 ALA A N 1
ATOM 714 C CA . ALA A 1 95 ? -17.364 -7.327 16.107 1.00 81.88 95 ALA A CA 1
ATOM 715 C C . ALA A 1 95 ? -16.210 -6.344 15.858 1.00 81.88 95 ALA A C 1
ATOM 717 O O . ALA A 1 95 ? -16.293 -5.496 14.962 1.00 81.88 95 ALA A O 1
ATOM 718 N N . ARG A 1 96 ? -15.113 -6.476 16.610 1.00 84.06 96 ARG A N 1
ATOM 719 C CA . ARG A 1 96 ? -13.925 -5.609 16.493 1.00 84.06 96 ARG A CA 1
ATOM 720 C C . ARG A 1 96 ? -13.264 -5.737 15.118 1.00 84.06 96 ARG A C 1
ATOM 722 O O . ARG A 1 96 ? -12.731 -4.763 14.595 1.00 84.06 96 ARG A O 1
ATOM 729 N N . ARG A 1 97 ? -13.437 -6.883 14.456 1.00 86.50 97 ARG A N 1
ATOM 730 C CA . ARG A 1 97 ? -13.094 -7.107 13.039 1.00 86.50 97 ARG A CA 1
ATOM 731 C C . ARG A 1 97 ? -13.657 -6.051 12.083 1.00 86.50 97 ARG A C 1
ATOM 733 O O . ARG A 1 97 ? -13.017 -5.736 11.085 1.00 86.50 97 ARG A O 1
ATOM 740 N N . SER A 1 98 ? -14.821 -5.466 12.383 1.00 86.31 98 SER A N 1
ATOM 741 C CA . SER A 1 98 ? -15.389 -4.383 11.563 1.00 86.31 98 SER A CA 1
ATOM 742 C C . SER A 1 98 ? -14.578 -3.083 11.656 1.00 86.31 98 SER A C 1
ATOM 744 O O . SER A 1 98 ? -14.474 -2.358 10.668 1.00 86.31 98 SER A O 1
ATOM 746 N N . ILE A 1 99 ? -13.936 -2.825 12.802 1.00 88.56 99 ILE A N 1
ATOM 747 C CA . ILE A 1 99 ? -13.002 -1.706 12.986 1.00 88.56 99 ILE A CA 1
ATOM 748 C C . ILE A 1 99 ? -11.743 -1.952 12.156 1.00 88.56 99 ILE A C 1
ATOM 750 O O . ILE A 1 99 ? -11.337 -1.072 11.399 1.00 88.56 99 ILE A O 1
ATOM 754 N N . PHE A 1 100 ? -11.174 -3.161 12.234 1.00 90.88 100 PHE A N 1
ATOM 755 C CA . PHE A 1 100 ? -10.020 -3.538 11.415 1.00 90.88 100 PHE A CA 1
ATOM 756 C C . PHE A 1 100 ? -10.313 -3.405 9.923 1.00 90.88 100 PHE A C 1
ATOM 758 O O . PHE A 1 100 ? -9.549 -2.757 9.222 1.00 90.88 100 PHE A O 1
ATOM 765 N N . ALA A 1 101 ? -11.443 -3.934 9.445 1.00 91.94 101 ALA A N 1
ATOM 766 C CA . ALA A 1 101 ? -11.847 -3.812 8.045 1.00 91.94 101 ALA A CA 1
ATOM 767 C C . ALA A 1 101 ? -11.991 -2.346 7.605 1.00 91.94 101 ALA A C 1
ATOM 769 O O . ALA A 1 101 ? -11.557 -1.981 6.514 1.00 91.94 101 ALA A O 1
ATOM 770 N N . GLY A 1 102 ? -12.569 -1.496 8.458 1.00 91.56 102 GLY A N 1
ATOM 771 C CA . GLY A 1 102 ? -12.690 -0.066 8.187 1.00 91.56 102 GLY A CA 1
ATOM 772 C C . GLY A 1 102 ? -11.337 0.641 8.101 1.00 91.56 102 GLY A C 1
ATOM 773 O O . GLY A 1 102 ? -11.096 1.388 7.153 1.00 91.56 102 GLY A O 1
ATOM 774 N N . LYS A 1 103 ? -10.427 0.362 9.042 1.00 92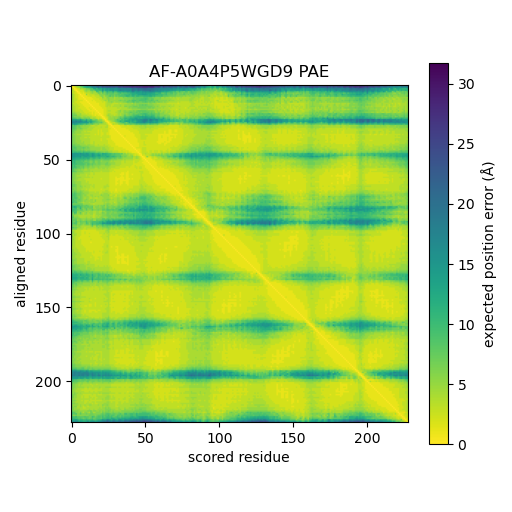.56 103 LYS A N 1
ATOM 775 C CA . LYS A 1 103 ? -9.063 0.911 9.025 1.00 92.56 103 LYS A CA 1
ATOM 776 C C . LYS A 1 103 ? -8.238 0.398 7.857 1.00 92.56 103 LYS A C 1
ATOM 778 O O . LYS A 1 103 ? -7.537 1.178 7.220 1.00 92.56 103 LYS A O 1
ATOM 783 N N . LEU A 1 104 ? -8.358 -0.889 7.548 1.00 94.88 104 LEU A N 1
ATOM 784 C CA . LEU A 1 104 ? -7.716 -1.509 6.399 1.00 94.88 104 LEU A CA 1
ATOM 785 C C . LEU A 1 104 ? -8.154 -0.811 5.109 1.00 94.88 104 LEU A C 1
ATOM 787 O O . LEU A 1 104 ? -7.307 -0.428 4.312 1.00 94.88 104 LEU A O 1
ATOM 791 N N . LEU A 1 105 ? -9.458 -0.567 4.941 1.00 95.06 105 LEU A N 1
ATOM 792 C CA . LEU A 1 105 ? -10.000 0.127 3.772 1.00 95.06 105 LEU A CA 1
ATOM 793 C C . LEU A 1 105 ? -9.530 1.588 3.684 1.00 95.06 105 LEU A C 1
ATOM 795 O O . LEU A 1 105 ? -9.179 2.049 2.600 1.00 95.06 105 LEU A O 1
ATOM 799 N N . ALA A 1 106 ? -9.509 2.322 4.802 1.00 93.62 106 ALA A N 1
ATOM 800 C CA . ALA A 1 106 ? -9.006 3.697 4.824 1.00 93.62 106 ALA A CA 1
ATOM 801 C C . ALA A 1 106 ? -7.514 3.765 4.473 1.00 93.62 106 ALA A C 1
ATOM 803 O O . ALA A 1 106 ? -7.120 4.570 3.629 1.00 93.62 106 ALA A O 1
ATOM 804 N N . ASN A 1 107 ? -6.703 2.893 5.077 1.00 94.56 107 ASN A N 1
ATOM 805 C CA . ASN A 1 107 ? -5.272 2.810 4.801 1.00 94.56 107 ASN A CA 1
ATOM 806 C C . ASN A 1 107 ? -5.002 2.358 3.365 1.00 94.56 107 ASN A C 1
ATOM 808 O O . ASN A 1 107 ? -4.081 2.880 2.751 1.00 94.56 107 ASN A O 1
ATOM 812 N N . PHE A 1 108 ? -5.822 1.459 2.816 1.00 96.06 108 PHE A N 1
ATOM 813 C CA . PHE A 1 108 ? -5.739 1.043 1.418 1.00 96.06 108 PHE A CA 1
ATOM 814 C C . PHE A 1 108 ? -5.960 2.240 0.497 1.00 96.06 108 PHE A C 1
ATOM 816 O O . PHE A 1 108 ? -5.079 2.617 -0.255 1.00 96.06 108 PHE A O 1
ATOM 823 N N . VAL A 1 109 ? -7.075 2.961 0.637 1.00 95.19 109 VAL A N 1
ATOM 824 C CA . VAL A 1 109 ? -7.327 4.154 -0.192 1.00 95.19 109 VAL A CA 1
ATOM 825 C C . VAL A 1 109 ? -6.220 5.207 -0.039 1.00 95.19 109 VAL A C 1
ATOM 827 O O . VAL A 1 109 ? -5.823 5.835 -1.020 1.00 95.19 109 VAL A O 1
ATOM 830 N N . PHE A 1 110 ? -5.704 5.406 1.175 1.00 93.69 110 PHE A N 1
ATOM 831 C CA . PHE A 1 110 ? -4.627 6.360 1.427 1.00 93.69 110 PHE A CA 1
ATOM 832 C C . PHE A 1 110 ? -3.313 5.960 0.738 1.00 93.69 110 PHE A C 1
ATOM 834 O O . PHE A 1 110 ? -2.700 6.784 0.054 1.00 93.69 110 PHE A O 1
ATOM 841 N N . VAL A 1 111 ? -2.884 4.707 0.909 1.00 94.75 111 VAL A N 1
ATOM 842 C CA . VAL A 1 111 ? -1.646 4.187 0.317 1.00 94.75 111 VAL A CA 1
ATOM 843 C C . VAL A 1 111 ? -1.782 4.067 -1.198 1.00 94.75 111 VAL A C 1
ATOM 845 O O . VAL A 1 111 ? -0.836 4.421 -1.893 1.00 94.75 111 VAL A O 1
ATOM 848 N N . PHE A 1 112 ? -2.953 3.718 -1.728 1.00 96.06 112 PHE A N 1
ATOM 849 C CA . PHE A 1 112 ? -3.228 3.721 -3.163 1.00 96.06 112 PHE A CA 1
ATOM 850 C C . PHE A 1 112 ? -2.991 5.103 -3.783 1.00 96.06 112 PHE A C 1
ATOM 852 O O . PHE A 1 112 ? -2.267 5.240 -4.768 1.00 96.06 112 PHE A O 1
ATOM 859 N N . LEU A 1 113 ? -3.557 6.161 -3.187 1.00 95.06 113 LEU A N 1
ATOM 860 C CA . LEU A 1 113 ? -3.374 7.538 -3.666 1.00 95.06 113 LEU A CA 1
ATOM 861 C C . LEU A 1 113 ? -1.904 7.969 -3.632 1.00 95.06 113 LEU A C 1
ATOM 863 O O . LEU A 1 113 ? -1.415 8.618 -4.557 1.00 95.06 113 LEU A O 1
ATOM 867 N N . LEU A 1 114 ? -1.193 7.594 -2.573 1.00 94.25 114 LEU A N 1
ATOM 868 C CA . LEU A 1 114 ? 0.245 7.800 -2.452 1.00 94.25 114 LEU A CA 1
ATOM 869 C C . LEU A 1 114 ? 1.012 7.042 -3.545 1.00 94.25 114 LEU A C 1
ATOM 871 O O . LEU A 1 114 ? 1.907 7.606 -4.171 1.00 94.25 114 LEU A O 1
ATOM 875 N N . LEU A 1 115 ? 0.654 5.786 -3.798 1.00 95.75 115 LEU A N 1
ATOM 876 C CA . LEU A 1 115 ? 1.310 4.926 -4.773 1.00 95.75 115 LEU A CA 1
ATOM 877 C C . LEU A 1 115 ? 1.101 5.440 -6.197 1.00 95.75 115 LEU A C 1
ATOM 879 O O . LEU A 1 115 ? 2.038 5.413 -6.985 1.00 95.75 115 LEU A O 1
ATOM 883 N N . VAL A 1 116 ? -0.065 6.015 -6.506 1.00 96.50 116 VAL A N 1
ATOM 884 C CA . VAL A 1 116 ? -0.302 6.735 -7.768 1.00 96.50 116 VAL A CA 1
ATOM 885 C C . VAL A 1 116 ? 0.700 7.881 -7.949 1.00 96.50 116 VAL A C 1
ATOM 887 O O . VAL A 1 116 ? 1.264 8.028 -9.034 1.00 96.50 116 VAL A O 1
ATOM 890 N N . ILE A 1 117 ? 0.976 8.665 -6.899 1.00 96.50 117 ILE A N 1
ATOM 891 C CA . ILE A 1 117 ? 1.974 9.748 -6.949 1.00 96.50 117 ILE A CA 1
ATOM 892 C C . ILE A 1 117 ? 3.384 9.177 -7.129 1.00 96.50 117 ILE A C 1
ATOM 894 O O . ILE A 1 117 ? 4.123 9.641 -7.995 1.00 96.50 117 ILE A O 1
ATOM 898 N N . VAL A 1 118 ? 3.755 8.162 -6.344 1.00 95.75 118 VAL A N 1
ATOM 899 C CA . VAL A 1 118 ? 5.069 7.499 -6.421 1.00 95.75 118 VAL A CA 1
ATOM 900 C C . VAL A 1 118 ? 5.294 6.914 -7.818 1.00 95.75 118 VAL A C 1
ATOM 902 O O . VAL A 1 118 ? 6.342 7.145 -8.415 1.00 95.75 118 VAL A O 1
ATOM 905 N N . ILE A 1 119 ? 4.297 6.235 -8.387 1.00 95.19 119 ILE A N 1
ATOM 906 C CA . ILE A 1 119 ? 4.350 5.696 -9.749 1.00 95.19 119 ILE A CA 1
ATOM 907 C C . ILE A 1 119 ? 4.514 6.833 -10.757 1.00 95.19 119 ILE A C 1
ATOM 909 O O . ILE A 1 119 ? 5.444 6.785 -11.558 1.00 95.19 119 ILE A O 1
ATOM 913 N N . ALA A 1 120 ? 3.682 7.877 -10.701 1.00 95.50 120 ALA A N 1
ATOM 914 C CA . ALA A 1 120 ? 3.767 9.004 -11.630 1.00 95.50 120 ALA A CA 1
ATOM 915 C C . ALA A 1 120 ? 5.150 9.677 -11.603 1.00 95.50 120 ALA A C 1
ATOM 917 O O . ALA A 1 120 ? 5.739 9.929 -12.653 1.00 95.50 120 ALA A O 1
ATOM 918 N N . VAL A 1 121 ? 5.703 9.904 -10.409 1.00 95.00 121 VAL A N 1
ATOM 919 C CA . VAL A 1 121 ? 7.049 10.467 -10.245 1.00 95.00 121 VAL A CA 1
ATOM 920 C C . VAL A 1 121 ? 8.114 9.507 -10.761 1.00 95.00 121 VAL A C 1
ATOM 922 O O . VAL A 1 121 ? 9.023 9.949 -11.455 1.00 95.00 121 VAL A O 1
ATOM 925 N N . SER A 1 122 ? 7.997 8.205 -10.490 1.00 92.88 122 SER A N 1
ATOM 926 C CA . SER A 1 122 ? 8.952 7.208 -10.986 1.00 92.88 122 SER A CA 1
ATOM 927 C C . SER A 1 122 ? 8.971 7.129 -12.516 1.00 92.88 122 SER A C 1
ATOM 929 O O . SER A 1 122 ? 10.048 7.046 -13.099 1.00 92.88 122 SER A O 1
ATOM 931 N N . LEU A 1 123 ? 7.810 7.240 -13.176 1.00 92.50 123 LEU A N 1
ATOM 932 C CA . LEU A 1 123 ? 7.718 7.231 -14.637 1.00 92.50 123 LEU A CA 1
ATOM 933 C C . LEU A 1 123 ? 8.489 8.405 -15.252 1.00 92.50 123 LEU A C 1
ATOM 935 O O . LEU A 1 123 ? 9.236 8.217 -16.212 1.00 92.50 123 LEU A O 1
ATOM 939 N N . VAL A 1 124 ? 8.344 9.597 -14.666 1.00 92.12 124 VAL A N 1
ATOM 940 C CA . VAL A 1 124 ? 9.029 10.815 -15.119 1.00 92.12 124 VAL A CA 1
ATOM 941 C C . VAL A 1 124 ? 10.518 10.770 -14.785 1.00 92.12 124 VAL A C 1
ATOM 943 O O . VAL A 1 124 ? 11.353 10.963 -15.663 1.00 92.12 124 VAL A O 1
ATOM 946 N N . LEU A 1 125 ? 10.866 10.498 -13.527 1.00 91.06 125 LEU A N 1
ATOM 947 C CA . LEU A 1 125 ? 12.241 10.579 -13.038 1.00 91.06 125 LEU A CA 1
ATOM 948 C C . LEU A 1 125 ? 13.140 9.513 -13.673 1.00 91.06 125 LEU A C 1
ATOM 950 O O . LEU A 1 125 ? 14.284 9.789 -14.029 1.00 91.06 125 LEU A O 1
ATOM 954 N N . PHE A 1 126 ? 12.615 8.301 -13.851 1.00 90.38 126 PHE A N 1
ATOM 955 C CA . PHE A 1 126 ? 13.370 7.174 -14.392 1.00 90.38 126 PHE A CA 1
ATOM 956 C C . PHE A 1 126 ? 13.182 6.985 -15.900 1.00 90.38 126 PHE A C 1
ATOM 958 O O . PHE A 1 126 ? 13.679 6.006 -16.453 1.00 90.38 126 PHE A O 1
ATOM 965 N N . HIS A 1 127 ? 12.493 7.917 -16.573 1.00 88.62 127 HIS A N 1
ATOM 966 C CA . HIS A 1 127 ? 12.249 7.889 -18.020 1.00 88.62 127 HIS A CA 1
ATOM 967 C C . HIS A 1 127 ? 11.642 6.554 -18.491 1.00 88.62 127 HIS A C 1
ATOM 969 O O . HIS A 1 127 ? 12.017 5.990 -19.522 1.00 88.62 127 HIS A O 1
ATOM 975 N N . ILE A 1 128 ? 10.704 6.025 -17.703 1.00 87.44 128 ILE A N 1
ATOM 976 C CA . ILE A 1 128 ? 10.055 4.742 -17.963 1.00 87.44 128 ILE A CA 1
ATOM 977 C C . ILE A 1 128 ? 8.887 4.970 -18.918 1.00 87.44 128 ILE A C 1
ATOM 979 O O . ILE A 1 128 ? 7.985 5.765 -18.654 1.00 87.44 128 ILE A O 1
ATOM 983 N N . THR A 1 129 ? 8.871 4.219 -20.015 1.00 87.88 129 THR A N 1
ATOM 984 C CA . THR A 1 129 ? 7.707 4.161 -20.903 1.00 87.88 129 THR A CA 1
ATOM 985 C C . THR A 1 129 ? 6.684 3.175 -20.353 1.00 87.88 129 THR A C 1
ATOM 987 O O . THR A 1 129 ? 7.047 2.136 -19.802 1.00 87.88 129 THR A O 1
ATOM 990 N N . VAL A 1 130 ? 5.393 3.500 -20.478 1.00 86.06 130 VAL A N 1
ATOM 991 C CA . VAL A 1 130 ? 4.318 2.607 -20.026 1.00 86.06 130 VAL A CA 1
ATOM 992 C C . VAL A 1 130 ? 4.347 1.341 -20.889 1.00 86.06 130 VAL A C 1
ATOM 994 O O . VAL A 1 130 ? 4.123 1.436 -22.099 1.00 86.06 130 VAL A O 1
ATOM 997 N N . PRO A 1 131 ? 4.625 0.160 -20.310 1.00 85.00 131 PRO A N 1
ATOM 998 C CA . PRO A 1 131 ? 4.734 -1.060 -21.093 1.00 85.00 131 PRO A CA 1
ATOM 999 C C . PRO A 1 131 ? 3.346 -1.550 -21.526 1.00 85.00 131 PRO A C 1
ATOM 1001 O O . PRO A 1 131 ? 2.332 -1.274 -20.884 1.00 85.00 131 PRO A O 1
ATOM 1004 N N . SER A 1 132 ? 3.281 -2.364 -22.582 1.00 87.44 132 SER A N 1
ATOM 1005 C CA . SER A 1 132 ? 2.031 -3.028 -22.999 1.00 87.44 132 SER A CA 1
ATOM 1006 C C . SER A 1 132 ? 1.464 -3.962 -21.918 1.00 87.44 132 SER A C 1
ATOM 1008 O O . SER A 1 132 ? 0.266 -4.236 -21.887 1.00 87.44 132 SER A O 1
ATOM 1010 N N . THR A 1 133 ? 2.313 -4.403 -20.988 1.00 88.31 133 THR A N 1
ATOM 1011 C CA . THR A 1 133 ? 1.983 -5.214 -19.809 1.00 88.31 133 THR A CA 1
ATOM 1012 C C . THR A 1 133 ? 1.372 -4.409 -18.656 1.00 88.31 133 THR A C 1
ATOM 1014 O O . THR A 1 133 ? 1.140 -4.981 -17.588 1.00 88.31 133 THR A O 1
ATOM 1017 N N . TRP A 1 134 ? 1.055 -3.120 -18.845 1.00 90.31 134 TRP A N 1
ATOM 1018 C CA . TRP A 1 134 ? 0.512 -2.250 -17.795 1.00 90.31 134 TRP A CA 1
ATOM 1019 C C . TRP A 1 134 ? -0.679 -2.829 -17.003 1.00 90.31 134 TRP A C 1
ATOM 1021 O O . TRP A 1 134 ? -0.711 -2.588 -15.797 1.00 90.31 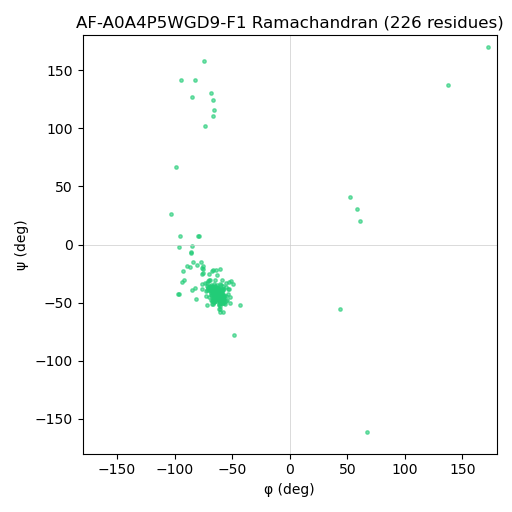134 TRP A O 1
ATOM 1031 N N . PRO A 1 135 ? -1.616 -3.635 -17.562 1.00 93.12 135 PRO A N 1
ATOM 1032 C CA . PRO A 1 135 ? -2.701 -4.197 -16.755 1.00 93.12 135 PRO A CA 1
ATOM 1033 C C . PRO A 1 135 ? -2.190 -5.223 -15.738 1.00 93.12 135 PRO A C 1
ATOM 1035 O O . PRO A 1 135 ? -2.670 -5.284 -14.609 1.00 93.12 135 PRO A O 1
ATOM 1038 N N . ARG A 1 136 ? -1.181 -6.018 -16.120 1.00 93.50 136 ARG A N 1
ATOM 1039 C CA . ARG A 1 136 ? -0.528 -6.977 -15.217 1.00 93.50 136 ARG A CA 1
ATOM 1040 C C . ARG A 1 136 ? 0.313 -6.250 -14.176 1.00 93.50 136 ARG A C 1
ATOM 1042 O O . ARG A 1 136 ? 0.323 -6.653 -13.021 1.00 93.50 136 ARG A O 1
ATOM 1049 N N . LEU A 1 137 ? 0.971 -5.160 -14.570 1.00 93.56 137 LEU A N 1
ATOM 1050 C CA . LEU A 1 137 ? 1.718 -4.314 -13.644 1.00 93.56 137 LEU A CA 1
ATOM 1051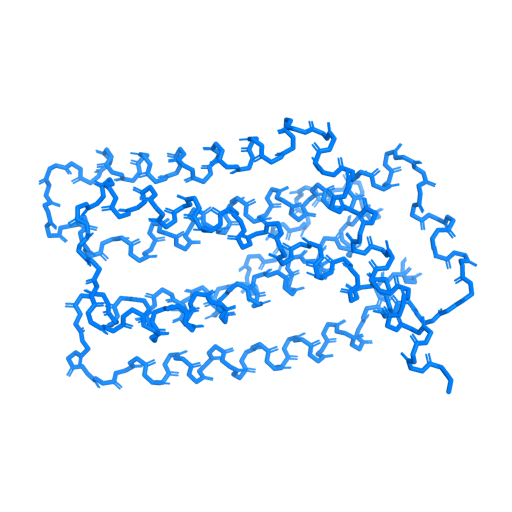 C C . LEU A 1 137 ? 0.786 -3.706 -12.588 1.00 93.56 137 LEU A C 1
ATOM 1053 O O . LEU A 1 137 ? 1.096 -3.759 -11.404 1.00 93.56 137 LEU A O 1
ATOM 1057 N N . LEU A 1 138 ? -0.377 -3.197 -13.006 1.00 95.06 138 LEU A N 1
ATOM 1058 C CA . LEU A 1 138 ? -1.398 -2.676 -12.099 1.00 95.06 138 LEU A CA 1
ATOM 1059 C C . LEU A 1 138 ? -1.882 -3.751 -11.119 1.00 95.06 138 LEU A C 1
ATOM 1061 O O . LEU A 1 138 ? -2.018 -3.468 -9.935 1.00 95.06 138 LEU A O 1
ATOM 1065 N N . LEU A 1 139 ? -2.087 -4.988 -11.582 1.00 96.12 139 LEU A N 1
ATOM 1066 C CA . LEU A 1 139 ? -2.435 -6.106 -10.702 1.00 96.12 139 LEU A CA 1
ATOM 1067 C C . LEU A 1 139 ? -1.347 -6.370 -9.650 1.00 96.12 139 LEU A C 1
ATOM 1069 O O . LEU A 1 139 ? -1.665 -6.496 -8.473 1.00 96.12 139 LEU A O 1
ATOM 1073 N N . VAL A 1 140 ? -0.074 -6.419 -10.052 1.00 96.75 140 VAL A N 1
ATOM 1074 C CA . VAL A 1 140 ? 1.063 -6.607 -9.130 1.00 96.75 140 VAL A CA 1
ATOM 1075 C C . VAL A 1 140 ? 1.138 -5.479 -8.102 1.00 96.75 140 VAL A C 1
ATOM 1077 O O . VAL A 1 140 ? 1.359 -5.738 -6.923 1.00 96.75 140 VAL A O 1
ATOM 1080 N N . VAL A 1 141 ? 0.923 -4.239 -8.542 1.00 96.44 141 VAL A N 1
ATOM 1081 C CA . VAL A 1 141 ? 0.885 -3.052 -7.679 1.00 96.44 141 VAL A CA 1
ATOM 1082 C C . VAL A 1 141 ? -0.234 -3.171 -6.644 1.00 96.44 141 VAL A C 1
ATOM 1084 O O . VAL A 1 141 ? 0.027 -2.999 -5.458 1.00 96.44 141 VAL A O 1
ATOM 1087 N N . LEU A 1 142 ? -1.448 -3.533 -7.070 1.00 97.25 142 LEU A N 1
ATOM 1088 C CA . LEU A 1 142 ? -2.591 -3.709 -6.172 1.00 97.25 142 LEU A CA 1
ATOM 1089 C C . LEU A 1 142 ? -2.372 -4.847 -5.168 1.00 97.25 142 LEU A C 1
ATOM 1091 O O . LEU A 1 142 ? -2.685 -4.684 -3.995 1.00 97.25 142 LEU A O 1
ATOM 1095 N N . LEU A 1 143 ? -1.817 -5.982 -5.600 1.00 97.62 143 LEU A N 1
ATOM 1096 C CA . LEU A 1 143 ? -1.520 -7.105 -4.705 1.00 97.62 143 LEU A CA 1
ATOM 1097 C C . LEU A 1 143 ? -0.428 -6.741 -3.688 1.00 97.62 143 LEU A C 1
ATOM 1099 O O . LEU A 1 143 ? -0.617 -6.877 -2.484 1.00 97.62 143 LEU A O 1
ATOM 1103 N N . GLY A 1 144 ? 0.694 -6.177 -4.143 1.00 97.31 144 GLY A N 1
ATOM 1104 C CA . GLY A 1 144 ? 1.751 -5.746 -3.224 1.00 97.31 144 GLY A CA 1
ATOM 1105 C C . GLY A 1 144 ? 1.273 -4.675 -2.235 1.00 97.31 144 GLY A C 1
ATOM 1106 O O . GLY A 1 144 ? 1.677 -4.682 -1.072 1.00 97.31 144 GLY A O 1
ATOM 1107 N N . GLU A 1 145 ? 0.366 -3.792 -2.658 1.00 96.56 145 GLU A N 1
ATOM 1108 C CA . GLU A 1 145 ? -0.308 -2.852 -1.767 1.00 96.56 145 GLU A CA 1
ATOM 1109 C C . GLU A 1 145 ? -1.193 -3.556 -0.730 1.00 96.56 145 GLU A C 1
ATOM 1111 O O . GLU A 1 145 ? -1.115 -3.214 0.450 1.00 96.56 145 GLU A O 1
ATOM 1116 N N . VAL A 1 146 ? -2.005 -4.543 -1.129 1.00 97.56 146 VAL A N 1
ATOM 1117 C CA . VAL A 1 146 ? -2.843 -5.318 -0.198 1.00 97.56 146 VAL A CA 1
ATOM 1118 C C . VAL A 1 146 ? -1.985 -5.933 0.904 1.00 97.56 146 VAL A C 1
ATOM 1120 O O . VAL A 1 146 ? -2.307 -5.754 2.083 1.00 97.56 146 VAL A O 1
ATOM 1123 N N . GLY A 1 147 ? -0.875 -6.587 0.561 1.00 96.62 147 GLY A N 1
ATOM 1124 C CA . GLY A 1 147 ? 0.029 -7.166 1.553 1.00 96.62 147 GLY A CA 1
ATOM 1125 C C . GLY A 1 147 ? 0.668 -6.113 2.468 1.00 96.62 147 GLY A C 1
ATOM 1126 O O . GLY A 1 147 ? 0.676 -6.282 3.693 1.00 96.62 147 GLY A O 1
ATOM 1127 N N . LEU A 1 148 ? 1.122 -4.983 1.906 1.00 96.50 148 LEU A N 1
ATOM 1128 C CA . LEU A 1 148 ? 1.679 -3.858 2.671 1.00 96.50 148 LEU A CA 1
ATOM 1129 C C . LEU A 1 148 ? 0.674 -3.279 3.669 1.00 96.50 148 LEU A C 1
ATOM 1131 O O . LEU A 1 148 ? 0.987 -3.108 4.848 1.00 96.50 148 LEU A O 1
ATOM 1135 N N . VAL A 1 149 ? -0.533 -2.975 3.202 1.00 96.69 149 VAL A N 1
ATOM 1136 C CA . VAL A 1 149 ? -1.584 -2.325 3.988 1.00 96.69 149 VAL A CA 1
ATOM 1137 C C . VAL A 1 149 ? -2.148 -3.271 5.043 1.00 96.69 149 VAL A C 1
ATOM 1139 O O . VAL A 1 149 ? -2.419 -2.833 6.164 1.00 96.69 149 VAL A O 1
ATOM 1142 N N . THR A 1 150 ? -2.278 -4.561 4.730 1.00 96.50 150 THR A N 1
ATOM 1143 C CA . THR A 1 150 ? -2.756 -5.587 5.668 1.00 96.50 150 THR A CA 1
ATOM 1144 C C . THR A 1 150 ? -1.832 -5.705 6.868 1.00 96.50 150 THR A C 1
ATOM 1146 O O . THR A 1 150 ? -2.266 -5.516 8.009 1.00 96.50 150 THR A O 1
ATOM 1149 N N . LEU A 1 151 ? -0.542 -5.938 6.626 1.00 95.75 151 LEU A N 1
ATOM 1150 C CA . LEU A 1 151 ? 0.429 -6.039 7.708 1.00 95.75 151 LEU A CA 1
ATOM 1151 C C . LEU A 1 151 ? 0.662 -4.707 8.410 1.00 95.75 151 LEU A C 1
ATOM 1153 O O . LEU A 1 151 ? 0.724 -4.668 9.638 1.00 95.75 151 LEU A O 1
ATOM 1157 N N . GLY A 1 152 ? 0.746 -3.618 7.649 1.00 94.6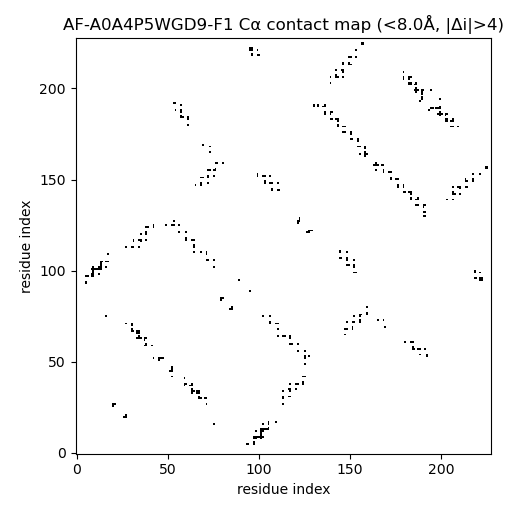2 152 GLY A N 1
ATOM 1158 C CA . GLY A 1 152 ? 0.918 -2.276 8.186 1.00 94.62 152 GLY A CA 1
ATOM 1159 C C . GLY A 1 152 ? -0.187 -1.908 9.168 1.00 94.62 152 GLY A C 1
ATOM 1160 O O . GLY A 1 152 ? 0.092 -1.483 10.287 1.00 94.62 152 GLY A O 1
ATOM 1161 N N . THR A 1 153 ? -1.443 -2.149 8.791 1.00 94.00 153 THR A N 1
ATOM 1162 C CA . THR A 1 153 ? -2.608 -1.871 9.643 1.00 94.00 153 THR A CA 1
ATOM 1163 C C . THR A 1 153 ? -2.635 -2.769 10.877 1.00 94.00 153 THR A C 1
ATOM 1165 O O . THR A 1 153 ? -2.941 -2.290 11.969 1.00 94.00 153 THR A O 1
ATOM 1168 N N . PHE A 1 154 ? -2.312 -4.056 10.727 1.00 94.00 154 PHE A N 1
ATOM 1169 C CA . PHE A 1 154 ? -2.322 -5.016 11.830 1.00 94.00 154 PHE A CA 1
ATOM 1170 C C . PHE A 1 154 ? -1.232 -4.722 12.867 1.00 94.00 154 PHE A C 1
ATOM 1172 O O . PHE A 1 154 ? -1.521 -4.588 14.057 1.00 94.00 154 PHE A O 1
ATOM 1179 N N . TYR A 1 155 ? 0.017 -4.554 12.428 1.00 92.31 155 TYR A N 1
ATOM 1180 C CA . TYR A 1 155 ? 1.119 -4.257 13.338 1.00 92.31 155 TYR A CA 1
ATOM 1181 C C . TYR A 1 155 ? 1.022 -2.849 13.924 1.00 92.31 155 TYR A C 1
ATOM 1183 O O . TYR A 1 155 ? 1.418 -2.654 15.072 1.00 92.31 155 TYR A O 1
ATOM 1191 N N . ALA A 1 156 ? 0.454 -1.874 13.202 1.00 91.00 156 ALA A N 1
ATOM 1192 C CA . ALA A 1 156 ? 0.192 -0.556 13.776 1.00 91.00 156 ALA A CA 1
ATOM 1193 C C . ALA A 1 156 ? -0.836 -0.636 14.914 1.00 91.00 156 ALA A C 1
ATOM 1195 O O . ALA A 1 156 ? -0.647 0.016 15.939 1.00 91.00 156 ALA A O 1
ATOM 1196 N N . ALA A 1 157 ? -1.859 -1.491 14.787 1.00 89.75 157 ALA A N 1
ATOM 1197 C CA . ALA A 1 157 ? -2.804 -1.763 15.868 1.00 89.75 157 ALA A CA 1
ATOM 1198 C C . ALA A 1 157 ? -2.096 -2.358 17.092 1.00 89.75 157 ALA A C 1
ATOM 1200 O O . ALA A 1 157 ? -2.254 -1.855 18.202 1.00 89.75 157 ALA A O 1
ATOM 1201 N N . MET A 1 158 ? -1.263 -3.381 16.882 1.00 89.38 158 MET A N 1
ATOM 1202 C CA . MET A 1 158 ? -0.503 -4.045 17.947 1.00 89.38 158 MET A CA 1
ATOM 1203 C C . MET A 1 158 ? 0.458 -3.085 18.658 1.00 89.38 158 MET A C 1
ATOM 1205 O O . MET A 1 158 ? 0.554 -3.076 19.882 1.00 89.38 158 MET A O 1
ATOM 1209 N N . ALA A 1 159 ? 1.159 -2.244 17.897 1.00 87.94 159 ALA A N 1
ATOM 1210 C CA . ALA A 1 159 ? 2.115 -1.291 18.446 1.00 87.94 159 ALA A CA 1
ATOM 1211 C C . ALA A 1 159 ? 1.441 -0.086 19.125 1.00 87.94 159 ALA A C 1
ATOM 1213 O O . ALA A 1 159 ? 2.076 0.565 19.954 1.00 87.94 159 ALA A O 1
ATOM 1214 N N . SER A 1 160 ? 0.175 0.210 18.802 1.00 84.06 160 SER A N 1
ATOM 1215 C CA . SER A 1 160 ? -0.539 1.425 19.229 1.00 84.06 160 SER A CA 1
ATOM 1216 C C . SER A 1 160 ? -0.559 1.637 20.751 1.00 84.06 160 SER A C 1
ATOM 1218 O O . SER A 1 160 ? -0.458 2.773 21.209 1.00 84.06 160 SER A O 1
ATOM 1220 N N . ARG A 1 161 ? -0.603 0.558 21.542 1.00 77.62 161 ARG A N 1
ATOM 1221 C CA . ARG A 1 161 ? -0.649 0.604 23.016 1.00 77.62 161 ARG A CA 1
ATOM 1222 C C . ARG A 1 161 ? 0.720 0.701 23.689 1.00 77.62 161 ARG A C 1
ATOM 1224 O O . ARG A 1 161 ? 0.799 0.872 24.903 1.00 77.62 161 ARG A O 1
ATOM 1231 N N . SER A 1 162 ? 1.808 0.592 22.930 1.00 82.56 162 SER A N 1
ATOM 1232 C CA . SER A 1 162 ? 3.156 0.607 23.489 1.00 82.56 162 SER A CA 1
ATOM 1233 C C . SER A 1 162 ? 3.784 1.998 23.469 1.00 82.56 162 SER A C 1
ATOM 1235 O O . SER A 1 162 ? 3.707 2.732 22.485 1.00 82.56 162 SER A O 1
ATOM 1237 N N . ARG A 1 163 ? 4.532 2.324 24.530 1.00 76.00 163 ARG A N 1
ATOM 1238 C CA . ARG A 1 163 ? 5.366 3.537 24.591 1.00 76.00 163 ARG A CA 1
ATOM 1239 C C . ARG A 1 163 ? 6.498 3.534 23.558 1.00 76.00 163 ARG A C 1
ATOM 1241 O O . ARG A 1 163 ? 6.983 4.597 23.197 1.00 76.00 163 ARG A O 1
ATOM 1248 N N . ALA A 1 164 ? 6.895 2.359 23.064 1.00 79.31 164 ALA A N 1
ATOM 1249 C CA . ALA A 1 164 ? 7.950 2.180 22.065 1.00 79.31 164 ALA A CA 1
ATOM 1250 C C . ALA A 1 164 ? 7.401 1.884 20.654 1.00 79.31 164 ALA A C 1
ATOM 1252 O O . ALA A 1 164 ? 8.070 1.232 19.854 1.00 79.31 164 ALA A O 1
ATOM 1253 N N . ARG A 1 165 ? 6.175 2.326 20.335 1.00 78.50 165 ARG A N 1
ATOM 1254 C CA . ARG A 1 165 ? 5.486 2.013 19.067 1.00 78.50 165 ARG A CA 1
ATOM 1255 C C . ARG A 1 165 ? 6.301 2.324 17.807 1.00 78.50 165 ARG A C 1
ATOM 1257 O O . ARG A 1 165 ? 6.274 1.542 16.865 1.00 78.50 165 ARG A O 1
ATOM 1264 N N . GLU A 1 166 ? 7.046 3.433 17.813 1.00 79.31 166 GLU A N 1
ATOM 1265 C CA . GLU A 1 166 ? 7.821 3.911 16.659 1.00 79.31 166 GLU A CA 1
ATOM 1266 C C . GLU A 1 166 ? 8.987 2.972 16.334 1.00 79.31 166 GLU A C 1
ATOM 1268 O O . GLU A 1 166 ? 9.442 2.919 15.196 1.00 79.31 166 GLU A O 1
ATOM 1273 N N . VAL A 1 167 ? 9.424 2.188 17.323 1.00 85.94 167 VAL A N 1
ATOM 1274 C CA . VAL A 1 167 ? 10.459 1.160 17.185 1.00 85.94 167 VAL A CA 1
ATOM 1275 C C . VAL A 1 167 ? 9.831 -0.216 16.956 1.00 85.94 167 VAL A C 1
ATOM 1277 O O . VAL A 1 167 ? 10.284 -0.967 16.096 1.00 85.94 167 VAL A O 1
ATOM 1280 N N . LEU A 1 168 ? 8.767 -0.546 17.695 1.00 85.88 168 LEU A N 1
ATOM 1281 C CA . LEU A 1 168 ? 8.100 -1.848 17.621 1.00 85.88 168 LEU A CA 1
ATOM 1282 C C . LEU A 1 168 ? 7.445 -2.098 16.267 1.00 85.88 168 LEU A C 1
ATOM 1284 O O . LEU A 1 168 ? 7.527 -3.218 15.765 1.00 85.88 168 LEU A O 1
ATOM 1288 N N . LEU A 1 169 ? 6.817 -1.076 15.673 1.00 87.19 169 LEU A N 1
ATOM 1289 C CA . LEU A 1 169 ? 6.151 -1.238 14.387 1.00 87.19 169 LEU A CA 1
ATOM 1290 C C . LEU A 1 169 ? 7.154 -1.662 13.302 1.00 87.19 169 LEU A C 1
ATOM 1292 O O . LEU A 1 169 ? 6.962 -2.749 12.764 1.00 87.19 169 LEU A O 1
ATOM 1296 N N . PRO A 1 170 ? 8.241 -0.920 13.000 1.00 88.19 170 PRO A N 1
ATOM 1297 C CA . PRO A 1 170 ? 9.224 -1.362 12.008 1.00 88.19 170 PRO A CA 1
ATOM 1298 C C . PRO A 1 170 ? 9.889 -2.699 12.352 1.00 88.19 170 PRO A C 1
ATOM 1300 O O . PRO A 1 170 ? 10.090 -3.517 11.457 1.00 88.19 170 PRO A O 1
ATOM 1303 N N . LEU A 1 171 ? 10.192 -2.943 13.634 1.00 91.12 171 LEU A N 1
ATOM 1304 C CA . LEU A 1 171 ? 10.861 -4.166 14.086 1.00 91.12 171 LEU A CA 1
ATOM 1305 C C . LEU A 1 171 ? 10.058 -5.430 13.747 1.00 91.12 171 LEU A C 1
ATOM 1307 O O . LEU A 1 171 ? 10.636 -6.431 13.333 1.00 91.12 171 LEU A O 1
ATOM 1311 N N . LEU A 1 172 ? 8.735 -5.381 13.916 1.00 91.19 172 LEU A N 1
ATOM 1312 C CA . LEU A 1 172 ? 7.838 -6.497 13.609 1.00 91.19 172 LEU A CA 1
ATOM 1313 C C . LEU A 1 172 ? 7.428 -6.518 12.133 1.00 91.19 172 LEU A C 1
ATOM 1315 O O . LEU A 1 172 ? 7.333 -7.581 11.520 1.00 91.19 172 LEU A O 1
ATOM 1319 N N . LEU A 1 173 ? 7.190 -5.337 11.562 1.00 92.69 173 LEU A N 1
ATOM 1320 C CA . LEU A 1 173 ? 6.643 -5.176 10.223 1.00 92.69 173 LEU A CA 1
ATOM 1321 C C . LEU A 1 173 ? 7.667 -5.518 9.138 1.00 92.69 173 LEU A C 1
ATOM 1323 O O . LEU A 1 173 ? 7.322 -6.207 8.183 1.00 92.69 173 LEU A O 1
ATOM 1327 N N . PHE A 1 174 ? 8.920 -5.067 9.257 1.00 94.00 174 PHE A N 1
ATOM 1328 C CA . PHE A 1 174 ? 9.902 -5.211 8.176 1.00 94.00 174 PHE A CA 1
ATOM 1329 C C . PHE A 1 174 ? 10.228 -6.669 7.848 1.00 94.00 174 PHE A C 1
ATOM 1331 O O . PHE A 1 174 ? 10.132 -7.009 6.670 1.00 94.00 174 PHE A O 1
ATOM 1338 N N . PRO A 1 175 ? 10.540 -7.552 8.820 1.00 94.38 175 PRO A N 1
ATOM 1339 C CA . PRO A 1 175 ? 10.808 -8.960 8.526 1.00 94.38 175 PRO A CA 1
ATOM 1340 C C . PRO A 1 175 ? 9.631 -9.635 7.824 1.00 94.38 175 PRO A C 1
ATOM 1342 O O . PRO A 1 175 ? 9.824 -10.414 6.893 1.00 94.38 175 PRO A O 1
ATOM 1345 N N . MET A 1 176 ? 8.411 -9.288 8.239 1.00 95.62 176 MET A N 1
ATOM 1346 C CA . MET A 1 176 ? 7.198 -9.832 7.646 1.00 95.62 176 MET A CA 1
ATOM 1347 C C . MET A 1 176 ? 6.947 -9.285 6.248 1.00 95.62 176 MET A C 1
ATOM 1349 O O . MET A 1 176 ? 6.470 -10.038 5.413 1.00 95.62 176 MET A O 1
ATOM 1353 N N . LEU A 1 177 ? 7.308 -8.032 5.955 1.00 95.50 177 LEU A N 1
ATOM 1354 C CA . LEU A 1 177 ? 7.142 -7.433 4.630 1.00 95.50 177 LEU A CA 1
ATOM 1355 C C . LEU A 1 177 ? 8.158 -7.919 3.590 1.00 95.50 177 LEU A C 1
ATOM 1357 O O . LEU A 1 177 ? 7.906 -7.764 2.397 1.00 95.50 177 LEU A O 1
ATOM 1361 N N . VAL A 1 178 ? 9.286 -8.512 3.995 1.00 95.56 178 VAL A N 1
ATOM 1362 C CA . VAL A 1 178 ? 10.323 -8.966 3.050 1.00 95.56 178 VAL A CA 1
ATOM 1363 C C . VAL A 1 178 ? 9.756 -9.863 1.937 1.00 95.56 178 VAL A C 1
ATOM 1365 O O . VAL A 1 178 ? 10.010 -9.552 0.775 1.00 95.56 178 VAL A O 1
ATOM 1368 N N . PRO A 1 179 ? 8.963 -10.922 2.203 1.00 95.56 179 PRO A N 1
ATOM 1369 C CA . PRO A 1 179 ? 8.468 -11.802 1.145 1.00 95.56 179 PRO A CA 1
ATOM 1370 C C . PRO A 1 179 ? 7.542 -11.097 0.146 1.00 95.56 179 PRO A C 1
ATOM 1372 O O . PRO A 1 179 ? 7.702 -11.291 -1.057 1.00 95.56 179 PRO A O 1
ATOM 1375 N N . VAL A 1 180 ? 6.616 -10.250 0.616 1.00 96.62 180 VAL A N 1
ATOM 1376 C CA . VAL A 1 180 ? 5.711 -9.498 -0.272 1.00 96.62 180 VAL A CA 1
ATOM 1377 C C . VAL A 1 180 ? 6.471 -8.454 -1.082 1.00 96.62 180 VAL A C 1
ATOM 1379 O O . VAL A 1 180 ? 6.259 -8.352 -2.286 1.00 96.62 180 VAL A O 1
ATOM 1382 N N . LEU A 1 181 ? 7.415 -7.736 -0.468 1.00 96.56 181 LEU A N 1
ATOM 1383 C CA . LEU A 1 181 ? 8.248 -6.761 -1.168 1.00 96.56 181 LEU A CA 1
ATOM 1384 C C . LEU A 1 181 ? 9.118 -7.430 -2.227 1.00 96.56 181 LEU A C 1
ATOM 1386 O O . LEU A 1 181 ? 9.181 -6.939 -3.348 1.00 96.56 181 LEU A O 1
ATOM 1390 N N . LEU A 1 182 ? 9.752 -8.560 -1.904 1.00 96.25 182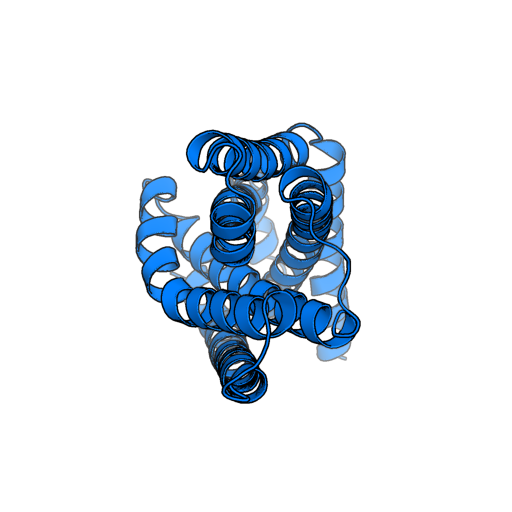 LEU A N 1
ATOM 1391 C CA . LEU A 1 182 ? 10.542 -9.321 -2.868 1.00 96.25 182 LEU A CA 1
ATOM 1392 C C . LEU A 1 182 ? 9.675 -9.792 -4.035 1.00 96.25 182 LEU A C 1
ATOM 1394 O O . LEU A 1 182 ? 10.046 -9.585 -5.188 1.00 96.25 182 LEU A O 1
ATOM 1398 N N . ALA A 1 183 ? 8.506 -10.370 -3.755 1.00 96.81 183 ALA A N 1
ATOM 1399 C CA . ALA A 1 183 ? 7.602 -10.835 -4.799 1.00 96.81 183 ALA A CA 1
ATOM 1400 C C . ALA A 1 183 ? 7.121 -9.686 -5.696 1.00 96.81 183 ALA A C 1
ATOM 1402 O O . ALA A 1 183 ? 7.156 -9.797 -6.922 1.00 96.81 183 ALA A O 1
ATOM 1403 N N . ALA A 1 184 ? 6.752 -8.555 -5.098 1.00 96.94 184 ALA A N 1
ATOM 1404 C CA . ALA A 1 184 ? 6.293 -7.379 -5.816 1.00 96.94 184 ALA A CA 1
ATOM 1405 C C . ALA A 1 184 ? 7.411 -6.747 -6.659 1.00 96.94 184 ALA A C 1
ATOM 1407 O O . ALA A 1 184 ? 7.217 -6.499 -7.848 1.00 96.94 184 ALA A O 1
ATOM 1408 N N . MET A 1 185 ? 8.609 -6.572 -6.093 1.00 95.81 185 MET A N 1
ATOM 1409 C CA . MET A 1 185 ? 9.781 -6.052 -6.804 1.00 95.81 185 MET A CA 1
ATOM 1410 C C . MET A 1 185 ? 10.155 -6.926 -8.001 1.00 95.81 185 MET A C 1
ATOM 1412 O O . MET A 1 185 ? 10.390 -6.398 -9.088 1.00 95.81 185 MET A O 1
ATOM 1416 N N . GLN A 1 186 ? 10.181 -8.249 -7.829 1.00 95.38 186 GLN A N 1
ATOM 1417 C CA . GLN A 1 186 ? 10.578 -9.176 -8.889 1.00 95.38 186 GLN A CA 1
ATOM 1418 C C . GLN A 1 186 ? 9.507 -9.299 -9.978 1.00 95.38 186 GLN A C 1
ATOM 1420 O O . GLN A 1 186 ? 9.845 -9.274 -11.162 1.00 95.38 186 GLN A O 1
ATOM 1425 N N . ALA A 1 187 ? 8.222 -9.329 -9.610 1.00 95.50 187 ALA A N 1
ATOM 1426 C CA . ALA A 1 187 ? 7.124 -9.277 -10.574 1.00 95.50 187 ALA A CA 1
ATOM 1427 C C . ALA A 1 187 ? 7.136 -7.960 -11.370 1.00 95.50 187 ALA A C 1
ATOM 1429 O O . ALA A 1 187 ? 7.036 -7.973 -12.597 1.00 95.50 187 ALA A O 1
ATOM 1430 N N . THR A 1 188 ? 7.324 -6.819 -10.697 1.00 95.00 188 THR A N 1
ATOM 1431 C CA . THR A 1 188 ? 7.473 -5.511 -11.349 1.00 95.00 188 THR A CA 1
ATOM 1432 C C . THR A 1 188 ? 8.680 -5.494 -12.284 1.00 95.00 188 THR A C 1
ATOM 1434 O O . THR A 1 188 ? 8.551 -5.045 -13.419 1.00 95.00 188 THR A O 1
ATOM 1437 N N . LYS A 1 189 ? 9.834 -6.021 -11.858 1.00 93.62 189 LYS A N 1
ATOM 1438 C CA . LYS A 1 189 ? 11.044 -6.103 -12.686 1.00 93.62 189 LYS A CA 1
ATOM 1439 C C . LYS A 1 189 ? 10.809 -6.922 -13.954 1.00 93.62 189 LYS A C 1
ATOM 1441 O O . LYS A 1 189 ? 11.123 -6.436 -15.038 1.00 93.62 189 LYS A O 1
ATOM 1446 N N . ALA A 1 190 ? 10.227 -8.113 -13.833 1.00 93.38 190 ALA A N 1
ATOM 1447 C CA . ALA A 1 190 ? 9.929 -8.975 -14.975 1.00 93.38 190 ALA A CA 1
ATOM 1448 C C . ALA A 1 190 ? 8.973 -8.291 -15.970 1.00 93.38 190 ALA A C 1
ATOM 1450 O O . ALA A 1 190 ? 9.197 -8.321 -17.176 1.00 93.38 190 ALA A O 1
ATOM 1451 N N . LEU A 1 191 ? 7.941 -7.601 -15.476 1.00 92.19 191 LEU A N 1
ATOM 1452 C CA . LEU A 1 191 ? 6.960 -6.927 -16.333 1.00 92.19 191 LEU A CA 1
ATOM 1453 C C . LEU A 1 191 ? 7.463 -5.618 -16.956 1.00 92.19 191 LEU A C 1
ATOM 1455 O O . LEU A 1 191 ? 6.924 -5.215 -17.989 1.00 92.19 191 LEU A O 1
ATOM 1459 N N . LEU A 1 192 ? 8.441 -4.954 -16.332 1.00 90.06 192 LEU A N 1
ATOM 1460 C CA . LEU A 1 192 ? 8.944 -3.644 -16.749 1.00 90.06 192 LEU A CA 1
ATOM 1461 C C . LEU A 1 192 ? 10.207 -3.725 -17.614 1.00 90.06 192 LEU A C 1
ATOM 1463 O O . LEU A 1 192 ? 10.328 -2.991 -18.591 1.00 90.06 192 LEU A O 1
ATOM 1467 N N . VAL A 1 193 ? 11.149 -4.594 -17.245 1.00 86.81 193 VAL A N 1
ATOM 1468 C CA . VAL A 1 193 ? 12.446 -4.748 -17.926 1.00 86.81 193 VAL A CA 1
ATOM 1469 C C . VAL A 1 193 ? 12.384 -5.847 -18.989 1.00 86.81 193 VAL A C 1
ATOM 1471 O O . VAL A 1 193 ? 13.033 -5.736 -20.025 1.00 86.81 193 VAL A O 1
ATOM 1474 N N . GLY A 1 194 ? 11.576 -6.884 -18.758 1.00 83.56 194 GLY A N 1
ATOM 1475 C CA . GLY A 1 194 ? 11.397 -8.013 -19.665 1.00 83.56 194 GLY A CA 1
ATOM 1476 C C . GLY A 1 194 ? 11.368 -9.346 -18.920 1.00 83.56 194 GLY A C 1
ATOM 1477 O O . GLY A 1 194 ? 12.175 -9.594 -18.024 1.00 83.56 194 GLY A O 1
ATOM 1478 N N . ASP A 1 195 ? 10.439 -10.218 -19.311 1.00 82.88 195 ASP A N 1
ATOM 1479 C CA . ASP A 1 195 ? 10.181 -11.497 -18.645 1.00 82.88 195 ASP A CA 1
ATOM 1480 C C . ASP A 1 195 ? 10.874 -12.655 -19.380 1.00 82.88 195 ASP A C 1
ATOM 1482 O O . ASP A 1 195 ? 10.236 -13.499 -20.004 1.00 82.88 195 ASP A O 1
ATOM 1486 N N . VAL A 1 196 ? 12.210 -12.664 -19.358 1.00 76.31 196 VAL A N 1
ATOM 1487 C CA . VAL A 1 196 ? 13.020 -13.658 -20.095 1.00 76.31 196 VAL A CA 1
ATOM 1488 C C . VAL A 1 196 ? 12.769 -15.083 -19.583 1.00 76.31 196 VAL A C 1
ATOM 1490 O O . VAL A 1 196 ? 12.758 -16.034 -20.362 1.00 76.31 196 VAL A O 1
ATOM 1493 N N . MET A 1 197 ? 12.537 -15.228 -18.278 1.00 79.88 197 MET A N 1
ATOM 1494 C CA . MET A 1 197 ? 12.362 -16.520 -17.604 1.00 79.88 197 MET A CA 1
ATOM 1495 C C . MET A 1 197 ? 10.892 -16.936 -17.429 1.00 79.88 197 MET A C 1
ATOM 1497 O O . MET A 1 197 ? 10.638 -18.043 -16.972 1.00 79.88 197 MET A O 1
ATOM 1501 N N . HIS A 1 198 ? 9.927 -16.109 -17.852 1.00 83.31 198 HIS A N 1
ATOM 1502 C CA . HIS A 1 198 ? 8.490 -16.316 -17.601 1.00 83.31 198 HIS A CA 1
ATOM 1503 C C . HIS A 1 198 ? 8.133 -16.403 -16.101 1.00 83.31 198 HIS A C 1
ATOM 1505 O O . HIS A 1 198 ? 7.163 -17.054 -15.701 1.00 83.31 198 HIS A O 1
ATOM 1511 N N . ASP A 1 199 ? 8.896 -15.706 -15.258 1.00 87.50 199 ASP A N 1
ATOM 1512 C CA . ASP A 1 199 ? 8.794 -15.768 -13.799 1.00 87.50 199 ASP A CA 1
ATOM 1513 C C . ASP A 1 199 ? 7.714 -14.832 -13.243 1.00 87.50 199 ASP A C 1
ATOM 1515 O O . ASP A 1 199 ? 7.296 -14.978 -12.090 1.00 87.50 199 ASP A O 1
ATOM 1519 N N . ALA A 1 200 ? 7.220 -13.872 -14.037 1.00 89.44 200 ALA A N 1
ATOM 1520 C CA . ALA A 1 200 ? 6.231 -12.896 -13.573 1.00 89.44 200 ALA A CA 1
ATOM 1521 C C . ALA A 1 200 ? 4.975 -13.569 -12.987 1.00 89.44 200 ALA A C 1
ATOM 1523 O O . ALA A 1 200 ? 4.415 -13.099 -11.993 1.00 89.44 200 ALA A O 1
ATOM 1524 N N . GLY A 1 201 ? 4.553 -14.697 -13.568 1.00 92.12 201 GLY A N 1
ATOM 1525 C CA . GLY A 1 201 ? 3.417 -15.481 -13.080 1.00 92.12 201 GLY A CA 1
ATOM 1526 C C . GLY A 1 201 ? 3.671 -16.132 -11.718 1.00 92.12 201 GLY A C 1
ATOM 1527 O O . GLY A 1 201 ? 2.785 -16.120 -10.860 1.00 92.12 201 GLY A O 1
ATOM 1528 N N . ALA A 1 202 ? 4.881 -16.649 -11.489 1.00 94.50 202 ALA A N 1
ATOM 1529 C CA . ALA A 1 202 ? 5.261 -17.270 -10.222 1.00 94.50 202 ALA A CA 1
ATOM 1530 C C . ALA A 1 202 ? 5.301 -16.234 -9.089 1.00 94.50 202 ALA A C 1
ATOM 1532 O O . ALA A 1 202 ? 4.699 -16.447 -8.036 1.00 94.50 202 ALA A O 1
ATOM 1533 N N . TRP A 1 203 ? 5.915 -15.072 -9.332 1.00 96.25 203 TRP A N 1
ATOM 1534 C CA . TRP A 1 203 ? 5.957 -13.979 -8.356 1.00 96.25 203 TRP A CA 1
ATOM 1535 C C . TRP A 1 203 ? 4.571 -13.402 -8.057 1.00 96.25 203 TRP A C 1
ATOM 1537 O O . TRP A 1 203 ? 4.246 -13.142 -6.901 1.00 96.25 203 TRP A O 1
ATOM 1547 N N . THR A 1 204 ? 3.714 -13.277 -9.074 1.00 95.62 204 THR A N 1
ATOM 1548 C CA . THR A 1 204 ? 2.321 -12.842 -8.873 1.00 95.62 204 THR A CA 1
ATOM 1549 C C . THR A 1 204 ? 1.523 -13.876 -8.074 1.00 95.62 204 THR A C 1
ATOM 1551 O O . THR A 1 204 ? 0.742 -13.511 -7.201 1.00 95.62 204 THR A O 1
ATOM 1554 N N . SER A 1 205 ? 1.744 -15.172 -8.311 1.00 95.75 205 SER A N 1
ATOM 1555 C CA . SER A 1 205 ? 1.102 -16.241 -7.531 1.00 95.75 205 SER A CA 1
ATOM 1556 C C . SER A 1 205 ? 1.558 -16.235 -6.071 1.00 95.75 205 SER A C 1
ATOM 1558 O O . SER A 1 205 ? 0.741 -16.448 -5.177 1.00 95.75 205 SER A O 1
ATOM 1560 N N . LEU A 1 206 ? 2.839 -15.939 -5.821 1.00 96.50 206 LEU A N 1
ATOM 1561 C CA . LEU A 1 206 ? 3.365 -15.758 -4.470 1.00 96.50 206 LEU A CA 1
ATOM 1562 C C . LEU A 1 206 ? 2.693 -14.575 -3.759 1.00 96.50 206 LEU A C 1
ATOM 1564 O O . LEU A 1 206 ? 2.325 -14.727 -2.599 1.00 96.50 206 LEU A O 1
ATOM 1568 N N . LEU A 1 207 ? 2.475 -13.447 -4.448 1.00 96.81 207 LEU A N 1
ATOM 1569 C CA . LEU A 1 207 ? 1.721 -12.312 -3.897 1.00 96.81 207 LEU A CA 1
ATOM 1570 C C . LEU A 1 207 ? 0.299 -12.716 -3.508 1.00 96.81 207 LEU A C 1
ATOM 1572 O O . LEU A 1 207 ? -0.105 -12.493 -2.374 1.00 96.81 207 LEU A O 1
ATOM 1576 N N . VAL A 1 208 ? -0.432 -13.383 -4.405 1.00 97.69 208 VAL A N 1
ATOM 1577 C CA . VAL A 1 208 ? -1.802 -13.837 -4.117 1.00 97.69 208 VAL A CA 1
ATOM 1578 C C . VAL A 1 208 ? -1.831 -14.781 -2.915 1.00 97.69 208 VAL A C 1
ATOM 1580 O O . VAL A 1 208 ? -2.658 -14.614 -2.020 1.00 97.69 208 VAL A O 1
ATOM 1583 N N . ALA A 1 209 ? -0.935 -15.770 -2.871 1.00 97.38 209 ALA A N 1
ATOM 1584 C CA . ALA A 1 209 ? -0.863 -16.710 -1.756 1.00 97.38 209 ALA A CA 1
ATOM 1585 C C . ALA A 1 209 ? -0.549 -15.990 -0.437 1.00 97.38 209 ALA A C 1
ATOM 1587 O O . ALA A 1 209 ? -1.201 -16.238 0.577 1.00 97.38 209 ALA A O 1
ATOM 1588 N N . TYR A 1 210 ? 0.419 -15.075 -0.467 1.00 97.00 210 TYR A N 1
ATOM 1589 C CA . TYR A 1 210 ? 0.808 -14.268 0.677 1.00 97.00 210 TYR A CA 1
ATOM 1590 C C . TYR A 1 210 ? -0.359 -13.408 1.185 1.00 97.00 210 TYR A C 1
ATOM 1592 O O . TYR A 1 210 ? -0.692 -13.468 2.369 1.00 97.00 210 TYR A O 1
ATOM 1600 N N . ASP A 1 211 ? -1.028 -12.676 0.293 1.00 97.19 211 ASP A N 1
ATOM 1601 C CA . ASP A 1 211 ? -2.157 -11.810 0.629 1.00 97.19 211 ASP A CA 1
ATOM 1602 C C . ASP A 1 211 ? -3.310 -12.608 1.233 1.00 97.19 211 ASP A C 1
ATOM 1604 O O . ASP A 1 211 ? -3.845 -12.226 2.270 1.00 97.19 211 ASP A O 1
ATOM 1608 N N . VAL A 1 212 ? -3.666 -13.754 0.645 1.00 97.19 212 VAL A N 1
ATOM 1609 C CA . VAL A 1 212 ? -4.728 -14.622 1.176 1.00 97.19 212 VAL A CA 1
ATOM 1610 C C . VAL A 1 212 ? -4.384 -15.102 2.586 1.00 97.19 212 VAL A C 1
ATOM 1612 O O . VAL A 1 212 ? -5.218 -15.002 3.489 1.00 97.19 212 VAL A O 1
ATOM 1615 N N . ILE A 1 213 ? -3.159 -15.590 2.798 1.00 96.88 213 ILE A N 1
ATOM 1616 C CA . ILE A 1 213 ? -2.714 -16.097 4.102 1.00 96.88 213 ILE A CA 1
ATOM 1617 C C . ILE A 1 213 ? -2.761 -14.986 5.151 1.00 96.88 213 ILE A C 1
ATOM 1619 O O . ILE A 1 213 ? -3.352 -15.173 6.218 1.00 96.88 213 ILE A O 1
ATOM 1623 N N . PHE A 1 214 ? -2.156 -13.832 4.873 1.00 96.06 214 PHE A N 1
ATOM 1624 C CA . PHE A 1 214 ? -2.033 -12.767 5.863 1.00 96.06 214 PHE A CA 1
ATOM 1625 C C . PHE A 1 214 ? -3.329 -11.995 6.072 1.00 96.06 214 PHE A C 1
ATOM 1627 O O . PHE A 1 214 ? -3.616 -11.630 7.209 1.00 96.06 214 PHE A O 1
ATOM 1634 N N . LEU A 1 215 ? -4.160 -11.802 5.048 1.00 95.50 215 LEU A N 1
ATOM 1635 C CA . LEU A 1 215 ? -5.463 -11.160 5.210 1.00 95.50 215 LEU A CA 1
ATOM 1636 C C . LEU A 1 215 ? -6.371 -12.012 6.096 1.00 95.50 215 LEU A C 1
ATOM 1638 O O . LEU A 1 215 ? -6.943 -11.492 7.050 1.00 95.50 215 LEU A O 1
ATOM 1642 N N . ILE A 1 216 ? -6.428 -13.329 5.874 1.00 94.81 216 ILE A N 1
ATOM 1643 C CA . ILE A 1 216 ? -7.195 -14.235 6.741 1.00 94.81 216 ILE A CA 1
ATOM 1644 C C . ILE A 1 216 ? -6.599 -14.262 8.155 1.00 94.81 216 ILE A C 1
ATOM 1646 O O . ILE A 1 216 ? -7.326 -14.089 9.133 1.00 94.81 216 ILE A O 1
ATOM 1650 N N . SER A 1 217 ? -5.280 -14.441 8.276 1.00 94.12 217 SER A N 1
ATOM 1651 C CA . SER A 1 217 ? -4.616 -14.573 9.579 1.00 94.12 217 SER A CA 1
ATOM 1652 C C . SER A 1 217 ? -4.762 -13.313 10.430 1.00 94.12 217 SER A C 1
ATOM 1654 O O . SER A 1 217 ? -5.142 -13.401 11.594 1.00 94.12 217 SER A O 1
ATOM 1656 N N . THR A 1 218 ? -4.517 -12.134 9.855 1.00 93.69 218 THR A N 1
ATOM 1657 C CA . THR A 1 218 ? -4.638 -10.853 10.570 1.00 93.69 218 THR A CA 1
ATOM 1658 C C . THR A 1 218 ? -6.086 -10.529 10.915 1.00 93.69 218 THR A C 1
ATOM 1660 O O . THR A 1 218 ? -6.352 -10.085 12.029 1.00 93.69 218 THR A O 1
ATOM 1663 N N . PHE A 1 219 ? -7.036 -10.817 10.019 1.00 91.75 219 PHE A N 1
ATOM 1664 C CA . PHE A 1 219 ? -8.459 -10.598 10.274 1.00 91.75 219 PHE A CA 1
ATOM 1665 C C . PHE A 1 219 ? -8.986 -11.458 11.431 1.00 91.75 219 PHE A C 1
ATOM 1667 O O . PHE A 1 219 ? -9.790 -10.986 12.234 1.00 91.75 219 PHE A O 1
ATOM 1674 N N . LEU A 1 220 ? -8.519 -12.707 11.546 1.00 90.81 220 LEU A N 1
ATOM 1675 C CA . LEU A 1 220 ? -8.857 -13.594 12.663 1.00 90.81 220 LEU A CA 1
ATOM 1676 C C . LEU A 1 220 ? -8.105 -13.231 13.949 1.00 90.81 220 LEU A C 1
ATOM 1678 O O . LEU A 1 220 ? -8.680 -13.304 15.033 1.00 90.81 220 LEU A O 1
ATOM 1682 N N . ALA A 1 221 ? -6.837 -12.831 13.838 1.00 90.56 221 ALA A N 1
ATOM 1683 C CA . ALA A 1 221 ? -5.994 -12.499 14.983 1.00 90.56 221 ALA A CA 1
ATOM 1684 C C . ALA A 1 221 ? -6.316 -11.129 15.606 1.00 90.56 221 ALA A C 1
ATOM 1686 O O . ALA A 1 221 ? -5.956 -10.887 16.758 1.00 90.56 221 ALA A O 1
ATOM 1687 N N . PHE A 1 222 ? -6.979 -10.230 14.872 1.00 87.19 222 PHE A N 1
ATOM 1688 C CA . PHE A 1 222 ? -7.195 -8.846 15.303 1.00 87.19 222 PHE A CA 1
ATOM 1689 C C . PHE A 1 222 ? -7.930 -8.726 16.643 1.00 87.19 222 PHE A C 1
ATOM 1691 O O . PHE A 1 222 ? -7.572 -7.872 17.455 1.00 87.19 222 PHE A O 1
ATOM 1698 N N . ASP A 1 223 ? -8.916 -9.592 16.900 1.00 84.38 223 ASP A N 1
ATOM 1699 C CA . ASP A 1 223 ? -9.677 -9.569 18.154 1.00 84.38 223 ASP A CA 1
ATOM 1700 C C . ASP A 1 223 ? -8.754 -9.770 19.372 1.00 84.38 223 ASP A C 1
ATOM 1702 O O . ASP A 1 223 ? -8.891 -9.058 20.363 1.00 84.38 223 ASP A O 1
ATOM 1706 N N . TYR A 1 224 ? -7.752 -10.651 19.265 1.00 83.69 224 TYR A N 1
ATOM 1707 C CA . TYR A 1 224 ? -6.780 -10.910 20.333 1.00 83.69 224 TYR A CA 1
ATOM 1708 C C . TYR A 1 224 ? -5.802 -9.749 20.528 1.00 83.69 224 TYR A C 1
ATOM 1710 O O . TYR A 1 224 ? -5.458 -9.398 21.653 1.00 83.69 224 TYR A O 1
ATOM 1718 N N . VAL A 1 225 ? -5.358 -9.134 19.429 1.00 83.50 225 VAL A N 1
ATOM 1719 C CA . VAL A 1 225 ? -4.371 -8.044 19.464 1.00 83.50 225 VAL A CA 1
ATOM 1720 C C . VAL A 1 225 ? -4.933 -6.791 20.116 1.00 83.50 225 VAL A C 1
ATOM 1722 O O . VAL A 1 225 ? -4.221 -6.095 20.829 1.00 83.50 225 VAL A O 1
ATOM 1725 N N . ILE A 1 226 ? -6.206 -6.490 19.870 1.00 77.69 226 ILE A N 1
ATOM 1726 C CA . ILE A 1 226 ? -6.843 -5.285 20.403 1.00 77.69 226 ILE A CA 1
ATOM 1727 C C . ILE A 1 226 ? -7.412 -5.500 21.822 1.00 77.69 226 ILE A C 1
ATOM 1729 O O . ILE A 1 226 ? -7.898 -4.556 22.449 1.00 77.69 226 ILE A O 1
ATOM 1733 N N . GLU A 1 227 ? -7.393 -6.733 22.331 1.00 72.62 227 GLU A N 1
ATOM 1734 C CA . GLU A 1 227 ? -7.743 -7.075 23.717 1.00 72.62 227 GLU A CA 1
ATOM 1735 C C . GLU A 1 227 ? -6.533 -7.084 24.655 1.00 72.62 227 GLU A C 1
ATOM 1737 O O . GLU A 1 227 ? -6.703 -6.728 25.820 1.00 72.62 227 GLU A O 1
ATOM 1742 N N . ALA A 1 228 ? -5.345 -7.419 24.139 1.00 60.16 228 ALA A N 1
ATOM 1743 C CA . ALA A 1 228 ? -4.073 -7.419 24.868 1.00 60.16 228 ALA A CA 1
ATOM 1744 C C . ALA A 1 228 ? -3.603 -6.013 25.286 1.00 60.16 228 ALA A C 1
ATOM 1746 O O . ALA A 1 228 ? -3.037 -5.903 26.393 1.00 60.16 228 ALA A O 1
#

Radius of gyration: 18.19 Å; Cα contacts (8 Å, |Δi|>4): 247; chains: 1; bounding box: 52×35×48 Å

Foldseek 3Di:
DQVVVLLVLLQVLLVVLLVVCVVVVVLLVVLLCQLLVLLVVVLVVQPPPLVSLLLCLLVSLLVSLLVSLLSNLLVLLVVCVVVVNLVVSVVPPHDCLSNLSSSLNNSLVSSVVSSVSSVVSSCVSSVFDCDPCNVLLVLLVSLLSLLSSLLSNLLSLLLSPDPCSSPSSCVVRVVLSVLSSVLSSVLNSCSRVHVPPVCNVVSSVSSVVSSVVSNVVSSVCSVVSNVD

Solvent-accessible surface area (backbone atoms only — not comparable to full-atom values): 11906 Å² total; per-residue (Å²): 112,68,70,63,55,40,50,53,47,12,51,50,48,17,51,50,52,48,50,53,45,66,71,52,49,63,56,59,50,54,32,46,49,48,20,47,50,46,43,51,52,51,50,62,73,56,51,90,43,68,63,61,36,56,70,41,43,36,53,45,52,53,50,20,48,47,59,22,42,54,55,49,29,54,47,69,50,42,64,30,56,79,64,63,46,51,64,61,60,70,68,47,94,70,67,61,53,26,54,51,52,3,48,39,52,29,46,40,56,52,48,51,57,42,44,52,52,44,49,55,49,45,34,64,74,52,70,51,73,89,50,95,49,47,69,60,47,50,49,42,52,53,44,38,45,50,40,51,35,48,51,37,48,49,40,29,56,56,21,64,84,44,98,56,26,88,57,48,28,57,67,61,42,50,74,65,42,47,63,46,50,52,24,33,30,49,23,41,37,21,59,72,78,53,53,86,82,63,50,38,62,58,25,46,50,50,36,54,53,49,34,55,52,50,50,53,50,46,57,68,46,44,58,59,51,78,69,108

Sequence (228 aa):
MAFRDEWLRARAVAWKDLMAERRSKAGFNSVAALGVTILVLFGFALGPDAEAIRAAAPGALWLAALFAGVLAFNRSYQVELDGGALEPLLMYPGARRSIFAGKLLANFVFVFLLLVIVIAVSLVLFHITVPSTWPRLLLVVLLGEVGLVTLGTFYAAMASRSRAREVLLPLLLFPMLVPVLLAAMQATKALLVGDVMHDAGAWTSLLVAYDVIFLISTFLAFDYVIEA

pLDDT: mean 89.57, std 7.13, range [53.78, 97.69]

Nearest PDB structures (foldseek):
  8ce1-assembly1_B  TM=9.039E-01  e=6.367E-06  Escherichia coli
  7f02-assembly1_F  TM=8.384E-01  e=2.797E-05  Escherichia coli BL21(DE3)
  7o0y-assembly1_E  TM=6.660E-01  e=6.751E-04  Stutzerimonas stutzeri ATCC 14405 = CCUG 16156
  7o12-assembly1_E  TM=6.210E-01  e=1.655E-03  Stutzerimonas stutzeri ATCC 14405 = CCUG 16156
  7znq-assembly1_y  TM=6.044E-01  e=1.323E-03  Stutzerimonas stutzeri ATCC 14405 = CCUG 16156

Mean predicted aligned error: 4.98 Å

Secondary structure (DSSP, 8-state):
-HHHHHHHHHHHHHHHHHHHHHHHSHHHHHHHHHHHHHHHHHHHHHTT-HHHHHHHHHHHHHHHHHHHHHHHHHHHHHHHHHTT-HHHHHHSSS-THHHHHHHHHHHHHHHHHHHHHHHHHHHHHTT----TTHHHHHHHHHHHHHHHHHHHHHHHHHHTT-TTHHHHHHHHHHHHHHHHHHHHHHHHHHHHH--TTSTHHHHHHHHHHHHHHHHHHHHHHHHHHTT-